Protein 4B8X (pdb70)

Secondary structure (DSSP, 8-state):
--HHHHHHHHHHHHHHHHHHHHHHHHGGGT--HHHHHHHHHHHTSGGGEEEHHHHHHHHT--HHHHHHHHHHHHHTTSEEEEE---EEEEE-HHHHHHHHHHHHHHHHTGGGTTTS-S---HHHHHHHHHHHHTTTT--/--HHHHHHHHHHHHHHHHHHHHHHHHGGGT--HHHHHHHHHHTTSGGGEEEHHHHHHHHT--HHHHHHHHHHHHHTTSEEEE----EEEE-HHHHHHHHHHHHHHHHTGGGTTTS-S---HHHHHHHHHHHHTTTT--

Solvent-accessible surface area: 14670 Å² total

B-factor: mean 19.84, std 8.02, range [9.28, 56.24]

CATH classification: 1.10.10.10

Sequence (277 aa):
GVPSMMAAITSIMMRAQQQILLGEEVDAVVKPYGLTFARYEALVLLTFSKSGEELPMMSKIGEERLMVHPTSSVTNTVDRRLVRSGLVAKRRPNPGTLATITDKGREEVVVEEAATRRDLMMAMDFGLGAYDAEEGEIFAMLRPLRVAAGDFDEGVPSMMAAITSSIMMRAQQILLGEVDAVVKPYGLTFARYEALVLLTFSKSGELPMMSKIGERLMMVHHPTSSVTNNTVDRRLVRSGLVAKRPNPTLATITDKGREEVVVEAATRDLMMAMDFGLGAYDAEEEGEIFAMLRPLRVAAGDFDE

InterPro domains:
  IPR000835 MarR-type HTH domain [PF01047] (62-113)
  IPR000835 MarR-type HTH domain [PS50995] (28-161)
  IPR000835 MarR-type HTH domain [SM00347] (48-149)
  IPR023187 Transcriptional regulator MarR-type, conserved site [PS01117] (89-123)
  IPR036388 Winged helix-like DNA-binding domain superfamily [G3DSA:1.10.10.10] (24-169)
  IPR036390 Winged helix DNA-binding doma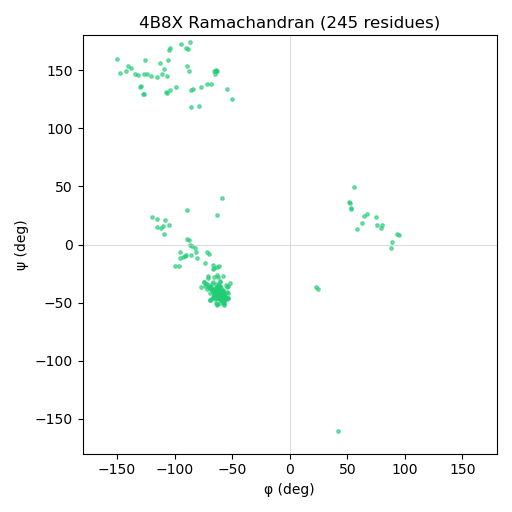in superfamily [SSF46785] (27-159)
  IPR039422 Transcription regulators MarR/SlyA-like [PTHR33164] (32-157)

Radius of gyration: 20.36 Å; Cα contacts (8 Å, |Δi|>4): 360; chains: 2; bounding box: 40×40×61 Å

Foldseek 3Di:
DPVVVVVVVVVVVVVVQLQVVLQVLLVVVVDRVLLLVLLVVLVVDVQSKDALVVSCVLSVHDSVVSVVSLVSCVVSVQWDWDPDCNIMIHGDPVVVVSSVVSVVRCVVCVSVCVVDDPVVVVVCVVCVVVCVVVVVPHD/DPVVVVVVVVVVVVCVQLQVVLQVLLVVLVDRVVLLVLLVVLVVDVQSKDDLVVSCVLSVHDSVVSVVSLVSCVVSVQWDADDDCRMIGGDPSVVVSSVVSVVSCVVCVSVCVVPDPVVVCVCVVCVVVCVVVVNPDD

Nearest PDB structures (foldseek):
  4b8x-assembly1_B  TM=1.007E+00  e=5.956E-22  Streptomyces coelicolor
  4b8x-assembly1_A  TM=9.869E-01  e=1.467E-20  Streptomyces coelicolor
  3zmd-assembly2_D  TM=8.036E-01  e=9.439E-07  Streptomyces coelicolor
  4fx0-assembly1_B  TM=8.419E-01  e=7.370E-06  Mycobacterium tuberculosis
  6j05-assembly1_A  TM=6.625E-01  e=2.025E-02  Acidithiobacillus ferrooxidans

Structure (mmCIF, N/CA/C/O backbone):
data_4B8X
#
_entry.id   4B8X
#
_cell.length_a   63.400
_cell.length_b   65.650
_cell.length_c   69.720
_cell.angle_alpha   90.00
_cell.angle_beta   90.00
_cell.angle_gamma   90.00
#
_symmetry.space_group_name_H-M   'P 21 21 21'
#
loop_
_entity.id
_entity.type
_entity.pdbx_description
1 polymer 'POSSIBLE MARR-TRANSCRIPTIONAL REGULATOR'
2 non-polymer 'CHLORIDE ION'
3 water water
#
loop_
_atom_site.group_PDB
_atom_site.id
_atom_site.type_symbol
_atom_site.label_atom_id
_atom_site.label_alt_id
_atom_site.label_comp_id
_atom_site.label_asym_id
_atom_site.label_entity_id
_atom_site.label_seq_id
_atom_site.pdbx_PDB_ins_code
_atom_site.Cartn_x
_atom_site.Cartn_y
_atom_site.Cartn_z
_atom_site.occupancy
_atom_site.B_iso_or_equiv
_atom_site.auth_seq_id
_atom_site.auth_comp_id
_atom_site.auth_asym_id
_atom_site.auth_atom_id
_atom_site.pdbx_PDB_model_num
ATOM 1 N N . GLY A 1 3 ? 15.561 -4.541 -59.880 1.00 38.76 25 GLY A N 1
ATOM 2 C CA . GLY A 1 3 ? 17.002 -4.695 -60.284 1.00 29.41 25 GLY A CA 1
ATOM 3 C C . GLY A 1 3 ? 17.712 -5.864 -59.589 1.00 26.57 25 GLY A C 1
ATOM 4 O O . GLY A 1 3 ? 17.190 -6.972 -59.533 1.00 29.67 25 GLY A O 1
ATOM 5 N N . VAL A 1 4 ? 18.935 -5.642 -59.116 1.00 21.38 26 VAL A N 1
ATOM 6 C CA . VAL A 1 4 ? 19.646 -6.644 -58.307 1.00 19.40 26 VAL A CA 1
ATOM 7 C C . VAL A 1 4 ? 19.195 -6.432 -56.840 1.00 16.78 26 VAL A C 1
ATOM 8 O O . VAL A 1 4 ? 19.174 -5.304 -56.383 1.00 14.75 26 VAL A O 1
ATOM 12 N N . PRO A 1 5 ? 18.820 -7.503 -56.092 1.00 15.85 27 PRO A N 1
ATOM 13 C CA . PRO A 1 5 ? 18.237 -7.234 -54.736 1.00 13.94 27 PRO A CA 1
ATOM 14 C C . PRO A 1 5 ? 19.138 -6.417 -53.795 1.00 11.72 27 PRO A C 1
ATOM 15 O O . PRO A 1 5 ? 18.636 -5.503 -53.117 1.00 12.72 27 PRO A O 1
ATOM 19 N N . SER A 1 6 ? 20.428 -6.708 -53.780 1.00 11.59 28 SER A N 1
ATOM 20 C CA . SER A 1 6 ? 21.315 -5.951 -52.903 1.00 12.38 28 SER A CA 1
ATOM 21 C C . SER A 1 6 ? 21.395 -4.471 -53.266 1.00 11.91 28 SER A C 1
ATOM 22 O O . SER A 1 6 ? 21.495 -3.627 -52.384 1.00 11.94 28 SER A O 1
ATOM 25 N N . MET A 1 7 ? 21.381 -4.169 -54.565 1.00 12.16 29 MET A N 1
ATOM 26 C CA A MET A 1 7 ? 21.394 -2.784 -55.060 0.50 12.06 29 MET A CA 1
ATOM 27 C CA B MET A 1 7 ? 21.402 -2.791 -55.035 0.50 11.84 29 MET A CA 1
ATOM 28 C C . MET A 1 7 ? 20.130 -2.059 -54.622 1.00 11.99 29 MET A C 1
ATOM 29 O O . MET A 1 7 ? 20.188 -0.915 -54.141 1.00 12.66 29 MET A O 1
ATOM 38 N N . ALA A 1 8 ? 18.977 -2.701 -54.801 1.00 11.66 30 ALA A N 1
ATOM 39 C CA . ALA A 1 8 ? 17.726 -2.105 -54.399 1.00 11.93 30 ALA A CA 1
ATOM 40 C C . ALA A 1 8 ? 17.692 -1.860 -52.907 1.00 11.30 30 ALA A C 1
ATOM 41 O O . ALA A 1 8 ? 17.219 -0.810 -52.450 1.00 11.17 30 ALA A O 1
ATOM 43 N N . ALA A 1 9 ? 18.188 -2.814 -52.121 1.00 10.51 31 ALA A N 1
ATOM 44 C CA . ALA A 1 9 ? 18.147 -2.691 -50.661 1.00 10.22 31 ALA A CA 1
ATOM 45 C C . ALA A 1 9 ? 19.075 -1.597 -50.165 1.00 9.83 31 ALA A C 1
ATOM 46 O O . ALA A 1 9 ? 18.693 -0.787 -49.330 1.00 9.70 31 ALA A O 1
ATOM 48 N N . ILE A 1 10 ? 20.319 -1.573 -50.638 1.00 9.63 32 ILE A N 1
ATOM 49 C CA . ILE A 1 10 ? 21.233 -0.546 -50.156 1.00 9.75 32 ILE A CA 1
ATOM 50 C C . ILE A 1 10 ? 20.741 0.848 -50.539 1.00 9.69 32 ILE A C 1
ATOM 51 O O . ILE A 1 10 ? 20.814 1.766 -49.744 1.00 10.43 32 ILE A O 1
ATOM 56 N N . THR A 1 11 ? 20.245 1.007 -51.761 1.00 10.59 33 THR A N 1
ATOM 57 C CA . THR A 1 11 ? 19.705 2.292 -52.183 1.00 11.19 33 THR A CA 1
ATOM 58 C C . THR A 1 11 ? 18.563 2.716 -51.269 1.00 10.14 33 THR A C 1
ATOM 59 O O . THR A 1 11 ? 18.435 3.883 -50.874 1.00 11.35 33 THR A O 1
ATOM 63 N N . SER A 1 12 ? 17.685 1.774 -50.971 1.00 9.61 34 SER A N 1
ATOM 64 C CA . SER A 1 12 ? 16.573 2.071 -50.113 1.00 10.57 34 SER A CA 1
ATOM 65 C C . SER A 1 12 ? 16.998 2.546 -48.719 1.00 10.00 34 SER A C 1
ATOM 66 O O . SER A 1 12 ? 16.422 3.503 -48.198 1.00 9.86 34 SER A O 1
ATOM 69 N N . ILE A 1 13 ? 17.976 1.856 -48.130 1.00 9.35 35 ILE A N 1
ATOM 70 C CA . ILE A 1 13 ? 18.478 2.224 -46.810 1.00 9.85 35 ILE A CA 1
ATOM 71 C C . ILE A 1 13 ? 19.152 3.600 -46.852 1.00 10.22 35 ILE A C 1
ATOM 72 O O . ILE A 1 13 ? 18.933 4.424 -45.957 1.00 10.52 35 ILE A O 1
ATOM 77 N N . MET A 1 14 ? 19.981 3.842 -47.866 1.00 9.78 36 MET A N 1
ATOM 78 C CA A MET A 1 14 ? 20.697 5.120 -48.021 0.50 10.58 36 MET A CA 1
ATOM 79 C CA B MET A 1 14 ? 20.664 5.117 -47.934 0.50 10.65 36 MET A CA 1
ATOM 80 C C . MET A 1 14 ? 19.689 6.260 -48.143 1.00 10.73 36 MET A C 1
ATOM 81 O O . MET A 1 14 ? 19.822 7.300 -47.504 1.00 10.99 36 MET A O 1
ATOM 90 N N . ARG A 1 15 ? 18.685 6.057 -48.991 1.00 9.33 37 ARG A N 1
ATOM 91 C CA . ARG A 1 15 ? 17.665 7.089 -49.198 1.00 9.52 37 ARG A CA 1
ATOM 92 C C . ARG A 1 15 ? 16.847 7.307 -47.946 1.00 10.02 37 ARG A C 1
ATOM 93 O O . ARG A 1 15 ? 16.592 8.443 -47.595 1.00 10.14 37 ARG A O 1
ATOM 101 N N . ALA A 1 16 ? 16.410 6.233 -47.288 1.00 9.70 38 ALA A N 1
ATOM 102 C CA . ALA A 1 16 ? 15.619 6.396 -46.084 1.00 9.63 38 ALA A CA 1
ATOM 103 C C . ALA A 1 16 ? 16.401 7.178 -45.040 1.00 9.90 38 ALA A C 1
ATOM 104 O O . ALA A 1 16 ? 15.849 8.052 -44.359 1.00 10.16 38 ALA A O 1
ATOM 106 N N . GLN A 1 17 ? 17.681 6.880 -44.895 1.00 9.89 39 GLN A N 1
ATOM 107 C CA . GLN A 1 17 ? 18.492 7.572 -43.912 1.00 9.70 39 GLN A CA 1
ATOM 108 C C . GLN A 1 17 ? 18.578 9.065 -44.247 1.00 10.39 39 GLN A C 1
ATOM 109 O O . GLN A 1 17 ? 18.499 9.902 -43.350 1.00 10.69 39 GLN A O 1
ATOM 115 N N . GLN A 1 18 ? 18.758 9.397 -45.527 1.00 10.29 40 GLN A N 1
ATOM 116 C CA A GLN A 1 18 ? 18.854 10.783 -45.968 0.50 10.91 40 GLN A CA 1
ATOM 117 C CA B GLN A 1 18 ? 18.887 10.801 -45.899 0.50 10.41 40 GLN A CA 1
ATOM 118 C C . GLN A 1 18 ? 17.572 11.541 -45.705 1.00 10.47 40 GLN A C 1
ATOM 119 O O . GLN A 1 18 ? 17.584 12.663 -45.238 1.00 11.73 40 GLN A O 1
ATOM 130 N N . ILE A 1 19 ? 16.456 10.911 -46.030 1.00 10.05 41 ILE A N 1
ATOM 131 C CA . ILE A 1 19 ? 15.159 11.530 -45.870 1.00 10.18 41 ILE A CA 1
ATOM 132 C C . ILE A 1 19 ? 14.906 11.798 -44.380 1.00 10.74 41 ILE A C 1
ATOM 133 O O . ILE A 1 19 ? 14.555 12.911 -43.976 1.00 11.62 41 ILE A O 1
ATOM 138 N N . LEU A 1 20 ? 15.093 10.786 -43.543 1.00 10.48 42 LEU A N 1
ATOM 139 C CA . LEU A 1 20 ? 14.827 10.950 -42.125 1.00 10.53 42 LEU A CA 1
ATOM 140 C C . LEU A 1 20 ? 15.807 11.921 -41.474 1.00 10.63 42 LEU A C 1
ATOM 141 O O . LEU A 1 20 ? 15.401 12.737 -40.639 1.00 11.34 42 LEU A O 1
ATOM 146 N N . LEU A 1 21 ? 17.086 11.854 -41.830 1.00 10.76 43 LEU A N 1
ATOM 147 C CA . LEU A 1 21 ? 18.049 12.779 -41.258 1.00 11.33 43 LEU A CA 1
ATOM 148 C C . LEU A 1 21 ? 17.647 14.220 -41.561 1.00 12.50 43 LEU A C 1
ATOM 149 O O . LEU A 1 21 ? 17.750 15.085 -40.695 1.00 12.80 43 LEU A O 1
ATOM 154 N N . GLY A 1 22 ? 17.228 14.520 -42.788 1.00 13.18 44 GLY A N 1
ATOM 155 C CA . GLY A 1 22 ? 16.798 15.867 -43.112 1.00 14.90 44 GLY A CA 1
ATOM 156 C C . GLY A 1 22 ? 15.672 16.324 -42.200 1.00 14.28 44 GLY A C 1
ATOM 157 O O . GLY A 1 22 ? 15.673 17.449 -41.715 1.00 17.08 44 GLY A O 1
ATOM 158 N N . GLU A 1 23 ? 14.685 15.462 -41.986 1.00 12.82 45 GLU A N 1
ATOM 159 C CA A GLU A 1 23 ? 13.537 15.789 -41.143 0.50 13.50 45 GLU A CA 1
ATOM 160 C CA B GLU A 1 23 ? 13.550 15.812 -41.151 0.50 13.67 45 GLU A CA 1
ATOM 161 C C . GLU A 1 23 ? 13.934 16.026 -39.684 1.00 13.30 45 GLU A C 1
ATOM 162 O O . GLU A 1 23 ? 13.514 17.008 -39.076 1.00 15.14 45 GLU A O 1
ATOM 173 N N . VAL A 1 24 ? 14.711 15.118 -39.107 1.00 11.77 46 VAL A N 1
ATOM 174 C CA . VAL A 1 24 ? 15.064 15.254 -37.689 1.00 11.34 46 VAL A CA 1
ATOM 175 C C . VAL A 1 24 ? 16.105 16.343 -37.461 1.00 11.76 46 VAL A C 1
ATOM 176 O O . VAL A 1 24 ? 16.039 17.021 -36.425 1.00 13.03 46 VAL A O 1
ATOM 180 N N . ASP A 1 25 ? 17.025 16.580 -38.405 1.00 12.61 47 ASP A N 1
ATOM 181 C CA . ASP A 1 25 ? 17.912 17.735 -38.297 1.00 13.73 47 ASP A CA 1
ATOM 182 C C . ASP A 1 25 ? 17.078 19.030 -38.227 1.00 13.81 47 ASP A C 1
ATOM 183 O O . ASP A 1 25 ? 17.406 19.948 -37.463 1.00 14.46 47 ASP A O 1
ATOM 188 N N . ALA A 1 26 ? 16.004 19.130 -39.009 1.00 13.93 48 ALA A N 1
ATOM 189 C CA . ALA A 1 26 ? 15.218 20.361 -39.008 1.00 15.24 48 ALA A CA 1
ATOM 190 C C . ALA A 1 26 ? 14.508 20.564 -37.669 1.00 14.80 48 ALA A C 1
ATOM 191 O O . ALA A 1 26 ? 14.348 21.692 -37.200 1.00 16.12 48 ALA A O 1
ATOM 193 N N . VAL A 1 27 ? 14.094 19.477 -37.027 1.00 13.36 49 VAL A N 1
ATOM 194 C CA . VAL A 1 27 ? 13.405 19.587 -35.755 1.00 13.14 49 VAL A CA 1
ATOM 195 C C . VAL A 1 27 ? 14.363 20.076 -34.650 1.00 12.75 49 VAL A C 1
ATOM 196 O O . VAL A 1 27 ? 13.955 20.820 -33.763 1.00 14.08 49 VAL A O 1
ATOM 200 N N . VAL A 1 28 ? 15.618 19.629 -34.665 1.00 11.86 50 VAL A N 1
ATOM 201 C CA . VAL A 1 28 ? 16.533 19.981 -33.577 1.00 12.37 50 VAL A CA 1
ATOM 202 C C . VAL A 1 28 ? 17.352 21.235 -33.851 1.00 13.54 50 VAL A C 1
ATOM 203 O O . VAL A 1 28 ? 17.973 21.780 -32.931 1.00 13.67 50 VAL A O 1
ATOM 207 N N . LYS A 1 29 ? 17.316 21.738 -35.083 1.00 13.93 51 LYS A N 1
ATOM 208 C CA . LYS A 1 29 ? 18.026 22.969 -35.450 1.00 14.41 51 LYS A CA 1
ATOM 209 C C . LYS A 1 29 ? 17.696 24.192 -34.563 1.00 14.41 51 LYS A C 1
ATOM 210 O O . LYS A 1 29 ? 18.620 24.904 -34.193 1.00 17.08 51 LYS A O 1
ATOM 216 N N . PRO A 1 30 ? 16.424 24.406 -34.182 1.00 15.56 52 PRO A N 1
ATOM 217 C CA . PRO A 1 30 ? 16.130 25.576 -33.334 1.00 17.49 52 PRO A CA 1
ATOM 218 C C . PRO A 1 30 ? 16.809 25.529 -31.961 1.00 16.84 52 PRO A C 1
ATOM 219 O O . PRO A 1 30 ? 16.948 26.569 -31.316 1.00 20.47 52 PRO A O 1
ATOM 223 N N . TYR A 1 31 ? 17.225 24.343 -31.521 1.00 15.21 53 TYR A N 1
ATOM 224 C CA . TYR A 1 31 ? 17.980 24.190 -30.280 1.00 17.36 53 TYR A CA 1
ATOM 225 C C . TYR A 1 31 ? 19.494 24.343 -30.464 1.00 17.53 53 TYR A C 1
ATOM 226 O O . TYR A 1 31 ? 20.254 24.163 -29.506 1.00 19.30 53 TYR A O 1
ATOM 235 N N . GLY A 1 32 ? 19.933 24.661 -31.679 1.00 16.49 54 GLY A N 1
ATOM 236 C CA . GLY A 1 32 ? 21.354 24.775 -31.983 1.00 18.74 54 GLY A CA 1
ATOM 237 C C . GLY A 1 32 ? 22.033 23.428 -32.198 1.00 17.51 54 GLY A C 1
ATOM 238 O O . GLY A 1 32 ? 23.262 23.340 -32.228 1.00 21.60 54 GLY A O 1
ATOM 239 N N . LEU A 1 33 ? 21.231 22.380 -32.377 1.00 15.15 55 LEU A N 1
ATOM 240 C CA . LEU A 1 33 ? 21.746 21.020 -32.498 1.00 13.49 55 LEU A CA 1
ATOM 241 C C . LEU A 1 33 ? 21.683 20.529 -33.925 1.00 13.86 55 LEU A C 1
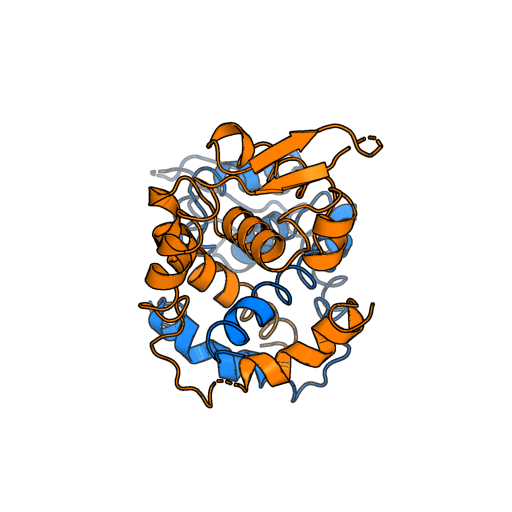ATOM 242 O O . LEU A 1 33 ? 20.894 21.028 -34.712 1.00 14.47 55 LEU A O 1
ATOM 247 N N . THR A 1 34 ? 22.508 19.525 -34.212 1.00 14.51 56 THR A N 1
ATOM 248 C CA . THR A 1 34 ? 22.268 18.572 -35.280 1.00 13.49 56 THR A CA 1
ATOM 249 C C . THR A 1 34 ? 21.804 17.270 -34.646 1.00 12.83 56 THR A C 1
ATOM 250 O O . THR A 1 34 ? 21.901 17.100 -33.422 1.00 12.13 56 THR A O 1
ATOM 254 N N . PHE A 1 35 ? 21.312 16.336 -35.441 1.00 13.66 57 PHE A N 1
ATOM 255 C CA . PHE A 1 35 ? 20.831 15.105 -34.863 1.00 13.22 57 PHE A CA 1
ATOM 256 C C . PHE A 1 35 ? 21.967 14.368 -34.160 1.00 13.09 57 PHE A C 1
ATOM 257 O O . PHE A 1 35 ? 21.760 13.769 -33.118 1.00 13.26 57 PHE A O 1
ATOM 265 N N . ALA A 1 36 ? 23.169 14.422 -34.733 1.00 13.97 58 ALA A N 1
ATOM 266 C CA . ALA A 1 36 ? 24.335 13.783 -34.129 1.00 15.50 58 ALA A CA 1
ATOM 267 C C . ALA A 1 36 ? 24.600 14.349 -32.718 1.00 13.04 58 ALA A C 1
ATOM 268 O O . ALA A 1 36 ? 24.920 13.609 -31.776 1.00 14.56 58 ALA A O 1
ATOM 270 N N . ARG A 1 37 ? 24.489 15.653 -32.561 1.00 12.42 59 ARG A N 1
ATOM 271 C CA . ARG A 1 37 ? 24.697 16.251 -31.248 1.00 12.62 59 ARG A CA 1
ATOM 272 C C . ARG A 1 37 ? 23.575 15.903 -30.275 1.00 11.66 59 ARG A C 1
ATOM 273 O O . ARG A 1 37 ? 23.821 15.667 -29.089 1.00 12.10 59 ARG A O 1
ATOM 281 N N . TYR A 1 38 ? 22.350 15.833 -30.786 1.00 11.47 60 TYR A N 1
ATOM 282 C CA . TYR A 1 38 ? 21.213 15.376 -30.005 1.00 11.58 60 TYR A CA 1
ATOM 283 C C . TYR A 1 38 ? 21.464 13.967 -29.488 1.00 11.16 60 TYR A C 1
ATOM 284 O O . TYR A 1 38 ? 21.238 13.695 -28.311 1.00 11.32 60 TYR A O 1
ATOM 293 N N . GLU A 1 39 ? 21.924 13.076 -30.356 1.00 11.10 61 GLU A N 1
ATOM 294 C CA . GLU A 1 39 ? 22.139 11.696 -29.949 1.00 12.51 61 GLU A CA 1
ATOM 295 C C . GLU A 1 39 ? 23.173 11.599 -28.835 1.00 11.76 61 GLU A C 1
ATOM 296 O O . GLU A 1 39 ? 23.061 10.765 -27.936 1.00 12.08 61 GLU A O 1
ATOM 302 N N . ALA A 1 40 ? 24.201 12.429 -28.892 1.00 11.86 62 ALA A N 1
ATOM 303 C CA . ALA A 1 40 ? 25.221 12.424 -27.834 1.00 11.16 62 ALA A CA 1
ATOM 304 C C . ALA A 1 40 ? 24.626 12.855 -26.477 1.00 11.20 62 ALA A C 1
ATOM 305 O O . ALA A 1 40 ? 24.931 12.258 -25.422 1.00 11.97 62 ALA A O 1
ATOM 307 N N . LEU A 1 41 ? 23.787 13.888 -26.488 1.00 10.95 63 LEU A N 1
ATOM 308 C CA . LEU A 1 41 ? 23.126 14.329 -25.263 1.00 10.84 63 LEU A CA 1
ATOM 309 C C . LEU A 1 41 ? 22.237 13.217 -24.715 1.00 10.81 63 LEU A C 1
ATOM 310 O O . LEU A 1 41 ? 22.226 12.962 -23.501 1.00 11.86 63 LEU A O 1
ATOM 315 N N . VAL A 1 42 ? 21.454 12.546 -25.561 1.00 11.14 64 VAL A N 1
ATOM 316 C CA . VAL A 1 42 ? 20.576 11.489 -25.080 1.00 11.14 64 VAL A CA 1
ATOM 317 C C . VAL A 1 42 ? 21.439 10.395 -24.423 1.00 11.66 64 VAL A C 1
ATOM 318 O O . VAL A 1 42 ? 21.089 9.890 -23.356 1.00 13.00 64 VAL A O 1
ATOM 322 N N . LEU A 1 43 ? 22.556 10.007 -25.045 1.00 11.36 65 LEU A N 1
ATOM 323 C CA . LEU A 1 43 ? 23.419 8.993 -24.482 1.00 11.66 65 LEU A CA 1
ATOM 324 C C . LEU A 1 43 ? 23.823 9.376 -23.060 1.00 12.03 65 LEU A C 1
ATOM 325 O O . LEU A 1 43 ? 23.817 8.554 -22.139 1.00 13.10 65 LEU A O 1
ATOM 330 N N . LEU A 1 44 ? 24.244 10.629 -22.881 1.00 11.69 66 LEU A N 1
ATOM 331 C CA . LEU A 1 44 ? 24.659 11.075 -21.551 1.00 12.51 66 LEU A CA 1
ATOM 332 C C . LEU A 1 44 ? 23.520 10.978 -20.518 1.00 12.63 66 LEU A C 1
ATOM 333 O O . LEU A 1 44 ? 23.760 10.672 -19.362 1.00 13.90 66 LEU A O 1
ATOM 338 N N . THR A 1 45 ? 22.278 11.240 -20.927 1.00 12.42 67 THR A N 1
ATOM 339 C CA . THR A 1 45 ? 21.146 11.156 -20.010 1.00 12.82 67 THR A CA 1
ATOM 340 C C . THR A 1 45 ? 20.807 9.728 -19.591 1.00 13.19 67 THR A C 1
ATOM 341 O O . THR A 1 45 ? 20.003 9.568 -18.681 1.00 16.42 67 THR A O 1
ATOM 345 N N . PHE A 1 46 ? 21.429 8.717 -20.212 1.00 11.77 68 PHE A N 1
ATOM 346 C CA . PHE A 1 46 ? 21.282 7.317 -19.794 1.00 13.35 68 PHE A CA 1
ATOM 347 C C . PHE A 1 46 ? 22.557 6.765 -19.144 1.00 15.32 68 PHE A C 1
ATOM 348 O O . PHE A 1 46 ? 22.649 5.569 -18.872 1.00 16.11 68 PHE A O 1
ATOM 356 N N . SER A 1 47 ? 23.521 7.645 -18.881 1.00 15.11 69 SER A N 1
ATOM 357 C CA . SER A 1 47 ? 24.798 7.264 -18.308 1.00 15.58 69 SER A CA 1
ATOM 358 C C . SER A 1 47 ? 24.843 7.716 -16.860 1.00 15.21 69 SER A C 1
ATOM 359 O O . SER A 1 47 ? 24.326 8.784 -16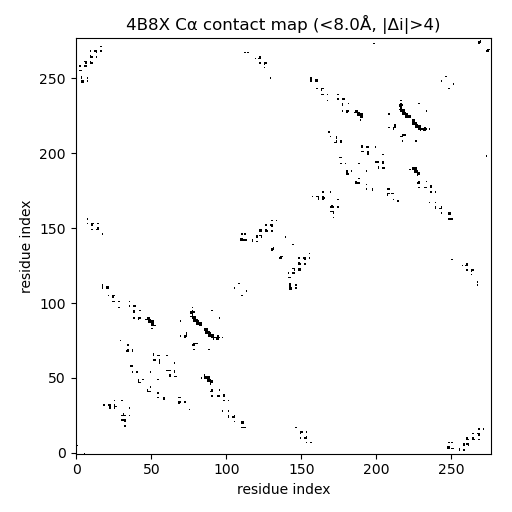.509 1.00 15.86 69 SER A O 1
ATOM 362 N N . LYS A 1 48 ? 25.495 6.920 -16.009 1.00 16.43 70 LYS A N 1
ATOM 363 C CA . LYS A 1 48 ? 25.618 7.301 -14.620 1.00 17.66 70 LYS A CA 1
ATOM 364 C C . LYS A 1 48 ? 26.236 8.707 -14.500 1.00 15.93 70 LYS A C 1
ATOM 365 O O . LYS A 1 48 ? 27.299 9.013 -15.119 1.00 17.53 70 LYS A O 1
ATOM 370 N N . SER A 1 49 ? 25.618 9.536 -13.649 1.00 17.73 71 SER A N 1
ATOM 371 C CA . SER A 1 49 ? 26.013 10.926 -13.382 1.00 17.96 71 SER A CA 1
ATOM 372 C C . SER A 1 49 ? 26.016 11.830 -14.616 1.00 17.50 71 SER A C 1
ATOM 373 O O . SER A 1 49 ? 26.543 12.936 -14.598 1.00 18.49 71 SER A O 1
ATOM 376 N N . GLY A 1 50 ? 25.425 11.368 -15.695 1.00 15.07 72 GLY A N 1
ATOM 377 C CA . GLY A 1 50 ? 25.403 12.130 -16.930 1.00 14.72 72 GLY A CA 1
ATOM 378 C C . GLY A 1 50 ? 26.756 12.299 -17.586 1.00 14.16 72 GLY A C 1
ATOM 379 O O . GLY A 1 50 ? 26.932 13.232 -18.377 1.00 13.33 72 GLY A O 1
ATOM 380 N N . GLU A 1 51 ? 27.657 11.350 -17.315 1.00 14.26 73 GLU A N 1
ATOM 381 C CA A GLU A 1 51 ? 29.058 11.475 -17.722 0.50 16.24 73 GLU A CA 1
ATOM 382 C CA B GLU A 1 51 ? 29.083 11.436 -17.666 0.50 16.59 73 GLU A CA 1
ATOM 383 C C . GLU A 1 51 ? 29.539 10.220 -18.454 1.00 15.36 73 GLU A C 1
ATOM 384 O O . GLU A 1 51 ? 29.174 9.101 -18.101 1.00 16.21 73 GLU A O 1
ATOM 395 N N . LEU A 1 52 ? 30.363 10.415 -19.472 1.00 14.33 74 LEU A N 1
ATOM 396 C CA . LEU A 1 52 ? 31.031 9.307 -20.164 1.00 14.53 74 LEU A CA 1
ATOM 397 C C . LEU A 1 52 ? 32.396 9.737 -20.656 1.00 14.04 74 LEU A C 1
ATOM 398 O O . LEU A 1 52 ? 32.565 10.884 -21.081 1.00 15.00 74 LEU A O 1
ATOM 403 N N . PRO A 1 53 ? 33.356 8.810 -20.692 1.00 15.54 75 PRO A N 1
ATOM 404 C CA . PRO A 1 53 ? 34.601 9.124 -21.389 1.00 16.02 75 PRO A CA 1
ATOM 405 C C . PRO A 1 53 ? 34.344 9.323 -22.890 1.00 15.60 75 PRO A C 1
ATOM 406 O O . PRO A 1 53 ? 33.482 8.645 -23.468 1.00 16.07 75 PRO A O 1
ATOM 410 N N . MET A 1 54 ? 35.099 10.215 -23.510 1.00 17.97 76 MET A N 1
ATOM 411 C CA A MET A 1 54 ? 34.884 10.493 -24.914 0.50 17.66 76 MET A CA 1
ATOM 412 C CA B MET A 1 54 ? 35.015 10.501 -24.944 0.50 17.89 76 MET A CA 1
ATOM 413 C C . MET A 1 54 ? 35.149 9.240 -25.777 1.00 18.39 76 MET A C 1
ATOM 414 O O . MET A 1 54 ? 34.472 9.050 -26.803 1.00 18.32 76 MET A O 1
ATOM 423 N N . SER A 1 55 ? 36.042 8.358 -25.340 1.00 19.78 77 SER A N 1
ATOM 424 C CA . SER A 1 55 ? 36.307 7.130 -26.093 1.00 21.82 77 SER A CA 1
ATOM 425 C C . SER A 1 55 ? 35.050 6.265 -26.122 1.00 19.54 77 SER A C 1
ATOM 426 O O . SER A 1 55 ? 34.721 5.651 -27.135 1.00 22.44 77 SER A O 1
ATOM 429 N N . LYS A 1 56 ? 34.345 6.239 -24.998 1.00 20.29 78 LYS A N 1
ATOM 430 C CA . LYS A 1 56 ? 33.124 5.468 -24.873 1.00 19.45 78 LYS A CA 1
ATOM 431 C C . LYS A 1 56 ? 31.979 6.069 -25.691 1.00 17.90 78 LYS A C 1
ATOM 432 O O . LYS A 1 56 ? 31.178 5.342 -26.291 1.00 19.31 78 LYS A O 1
ATOM 434 N N . ILE A 1 57 ? 31.910 7.398 -25.753 1.00 17.22 79 ILE A N 1
ATOM 435 C CA . ILE A 1 57 ? 30.929 8.036 -26.603 1.00 16.01 79 ILE A CA 1
ATOM 436 C C . ILE A 1 57 ? 31.145 7.634 -28.077 1.00 16.87 79 ILE A C 1
ATOM 437 O O . ILE A 1 57 ? 30.202 7.305 -28.786 1.00 17.54 79 ILE A O 1
ATOM 442 N N . GLY A 1 58 ? 32.390 7.632 -28.532 1.00 17.49 80 GLY A N 1
ATOM 443 C CA . GLY A 1 58 ? 32.677 7.192 -29.902 1.00 18.06 80 GLY A CA 1
ATOM 444 C C . GLY A 1 58 ? 32.287 5.757 -30.205 1.00 19.03 80 GLY A C 1
ATOM 445 O O . GLY A 1 58 ? 31.815 5.458 -31.316 1.00 19.63 80 GLY A O 1
ATOM 446 N N . GLU A 1 59 ? 32.518 4.872 -29.227 1.00 19.47 81 GLU A N 1
ATOM 447 C CA A GLU A 1 59 ? 32.193 3.457 -29.363 0.50 20.52 81 GLU A CA 1
ATOM 448 C CA B GLU A 1 59 ? 32.201 3.459 -29.353 0.50 20.65 81 GLU A CA 1
ATOM 449 C C . GLU A 1 59 ? 30.695 3.263 -29.458 1.00 20.21 81 GLU A C 1
ATOM 450 O O . GLU A 1 59 ? 30.215 2.494 -30.285 1.00 25.98 81 GLU A O 1
ATOM 461 N N . ARG A 1 60 ? 29.955 3.967 -28.616 1.00 20.31 82 ARG A N 1
ATOM 462 C CA . ARG A 1 60 ? 28.515 3.818 -28.555 1.00 20.96 82 ARG A CA 1
ATOM 463 C C . ARG A 1 60 ? 27.816 4.449 -29.749 1.00 22.32 82 ARG A C 1
ATOM 464 O O . ARG A 1 60 ? 26.811 3.908 -30.212 1.00 27.54 82 ARG A O 1
ATOM 468 N N . LEU A 1 61 ? 28.332 5.577 -30.248 1.00 20.83 83 LEU A N 1
ATOM 469 C CA . LEU A 1 61 ? 27.760 6.262 -31.419 1.00 20.69 83 LEU A CA 1
ATOM 470 C C . LEU A 1 61 ? 28.375 5.818 -32.769 1.00 19.05 83 LEU A C 1
ATOM 471 O O . LEU A 1 61 ? 27.873 6.167 -33.853 1.00 21.98 83 LEU A O 1
ATOM 476 N N . MET A 1 62 ? 29.455 5.053 -32.701 1.00 19.99 84 MET A N 1
ATOM 477 C CA . MET A 1 62 ? 30.139 4.562 -33.899 1.00 20.62 84 MET A CA 1
ATOM 478 C C . MET A 1 62 ? 30.559 5.682 -34.828 1.00 19.40 84 MET A C 1
ATOM 479 O O . MET A 1 62 ? 30.334 5.649 -36.026 1.00 21.31 84 MET A O 1
ATOM 484 N N . VAL A 1 63 ? 31.218 6.671 -34.240 1.00 19.56 85 VAL A N 1
ATOM 485 C CA . VAL A 1 63 ? 31.798 7.764 -35.000 1.00 20.42 85 VAL A CA 1
ATOM 486 C C . VAL A 1 63 ? 33.300 7.893 -34.667 1.00 17.05 85 VAL A C 1
ATOM 487 O O . VAL A 1 63 ? 33.749 7.481 -33.607 1.00 20.46 85 VAL A O 1
ATOM 491 N N . HIS A 1 64 ? 34.025 8.525 -35.582 1.00 20.32 86 HIS A N 1
ATOM 492 C CA . HIS A 1 64 ? 35.465 8.732 -35.469 1.00 20.55 86 HIS A CA 1
ATOM 493 C C . HIS A 1 64 ? 35.783 9.613 -34.284 1.00 16.73 86 HIS A C 1
ATOM 494 O O . HIS A 1 64 ? 35.008 10.504 -33.953 1.00 17.05 86 HIS A O 1
ATOM 501 N N . PRO A 1 65 ? 36.953 9.423 -33.648 1.00 17.51 87 PRO A N 1
ATOM 502 C CA . PRO A 1 65 ? 37.269 10.247 -32.489 1.00 18.59 87 PRO A CA 1
ATOM 503 C C . PRO A 1 65 ? 37.198 11.753 -32.766 1.00 15.77 87 PRO A C 1
ATOM 504 O O . PRO A 1 65 ? 36.800 12.527 -31.890 1.00 16.17 87 PRO A O 1
ATOM 508 N N . THR A 1 66 ? 37.566 12.168 -33.973 1.00 15.16 88 THR A N 1
ATOM 509 C CA . THR A 1 66 ? 37.523 13.589 -34.281 1.00 14.46 88 THR A CA 1
ATOM 510 C C . THR A 1 66 ? 36.096 14.098 -34.402 1.00 14.39 88 THR A C 1
ATOM 511 O O . THR A 1 66 ? 35.856 15.259 -34.131 1.00 13.72 88 THR A O 1
ATOM 515 N N . SER A 1 67 ? 35.156 13.222 -34.777 1.00 14.32 89 SER A N 1
ATOM 516 C CA A SER A 1 67 ? 33.732 13.577 -34.791 0.50 14.99 89 SER A CA 1
ATOM 517 C CA B SER A 1 67 ? 33.736 13.585 -34.776 0.50 14.87 89 SER A CA 1
ATOM 518 C C . SER A 1 67 ? 33.190 13.705 -33.358 1.00 14.40 89 SER A C 1
ATOM 519 O O . SER A 1 67 ? 32.369 14.592 -33.073 1.00 16.51 89 SER A O 1
ATOM 524 N N . VAL A 1 68 ? 33.624 12.809 -32.461 1.00 15.25 90 VAL A N 1
ATOM 525 C CA . VAL A 1 68 ? 33.236 12.933 -31.043 1.00 15.08 90 VAL A CA 1
ATOM 526 C C . VAL A 1 68 ? 33.748 14.267 -30.507 1.00 15.34 90 VAL A C 1
ATOM 527 O O . VAL A 1 68 ? 33.002 14.983 -29.842 1.00 16.56 90 VAL A O 1
ATOM 531 N N . THR A 1 69 ? 34.994 14.629 -30.816 1.00 13.85 91 THR A N 1
ATOM 532 C CA . THR A 1 69 ? 35.505 15.894 -30.332 1.00 14.74 91 THR A CA 1
ATOM 533 C C . THR A 1 69 ? 34.707 17.054 -30.916 1.00 13.76 91 THR A C 1
ATOM 534 O O . THR A 1 69 ? 34.333 17.989 -30.206 1.00 16.04 91 THR A O 1
ATOM 538 N N . ASN A 1 70 ? 34.389 16.992 -32.212 1.00 14.01 92 ASN A N 1
ATOM 539 C CA . ASN A 1 70 ? 33.584 18.058 -32.840 1.00 14.19 92 ASN A CA 1
ATOM 540 C C . ASN A 1 70 ? 32.247 18.229 -32.126 1.00 15.23 92 ASN A C 1
ATOM 541 O O . ASN A 1 70 ? 31.817 19.335 -31.771 1.00 16.97 92 ASN A O 1
ATOM 546 N N . THR A 1 71 ? 31.580 17.112 -31.930 1.00 14.94 93 THR A N 1
ATOM 547 C CA . THR A 1 71 ? 30.267 17.113 -31.272 1.00 15.83 93 THR A CA 1
ATOM 548 C C . THR A 1 71 ? 30.304 17.600 -29.833 1.00 14.60 93 THR A C 1
ATOM 549 O O . THR A 1 71 ? 29.520 18.498 -29.455 1.00 15.42 93 THR A O 1
ATOM 553 N N . VAL A 1 72 ? 31.200 17.036 -29.040 1.00 14.71 94 VAL A N 1
ATOM 554 C CA . VAL A 1 72 ? 31.324 17.419 -27.629 1.00 16.61 94 VAL A CA 1
ATOM 555 C C . VAL A 1 72 ? 31.714 18.876 -27.524 1.00 16.54 94 VAL A C 1
ATOM 556 O O . VAL A 1 72 ? 31.156 19.608 -26.713 1.00 16.88 94 VAL A O 1
ATOM 560 N N . ASP A 1 73 ? 32.669 19.309 -28.350 1.00 18.28 95 ASP A N 1
ATOM 561 C CA . ASP A 1 73 ? 33.184 20.675 -28.219 1.00 17.90 95 ASP A CA 1
ATOM 562 C C . ASP A 1 73 ? 32.054 21.660 -28.651 1.00 15.39 95 ASP A C 1
ATOM 563 O O . ASP A 1 73 ? 31.889 22.727 -28.047 1.00 18.49 95 ASP A O 1
ATOM 568 N N . ARG A 1 74 ? 31.229 21.318 -29.644 1.00 18.29 96 ARG A N 1
ATOM 569 C CA A ARG A 1 74 ? 30.095 22.177 -30.013 0.50 16.83 96 ARG A CA 1
ATOM 570 C CA B ARG A 1 74 ? 30.103 22.200 -29.993 0.50 16.82 96 ARG A CA 1
ATOM 571 C C . ARG A 1 74 ? 29.006 22.199 -28.917 1.00 16.29 96 ARG A C 1
ATOM 572 O O . ARG A 1 74 ? 28.339 23.209 -28.708 1.00 20.27 96 ARG A O 1
ATOM 587 N N . LEU A 1 75 ? 28.836 21.084 -28.209 1.00 15.06 97 LEU A N 1
ATOM 588 C CA . LEU A 1 75 ? 27.910 21.031 -27.079 1.00 14.16 97 LEU A CA 1
ATOM 589 C C . LEU A 1 75 ? 28.453 21.898 -25.938 1.00 14.52 97 LEU A C 1
ATOM 590 O O . LEU A 1 75 ? 27.674 22.578 -25.260 1.00 15.46 97 LEU A O 1
ATOM 595 N N . VAL A 1 76 ? 29.778 21.891 -25.725 1.00 14.01 98 VAL A N 1
ATOM 596 C CA . VAL A 1 76 ? 30.391 22.765 -24.719 1.00 15.56 98 VAL A CA 1
ATOM 597 C C . VAL A 1 76 ? 30.185 24.231 -25.116 1.00 14.70 98 VAL A C 1
ATOM 598 O O . VAL A 1 76 ? 29.829 25.061 -24.283 1.00 16.43 98 VAL A O 1
ATOM 602 N N . ARG A 1 77 ? 30.425 24.541 -26.382 1.00 17.03 99 ARG A N 1
ATOM 603 C CA . ARG A 1 77 ? 30.257 25.908 -26.867 1.00 16.83 99 ARG A CA 1
ATOM 604 C C . ARG A 1 77 ? 28.851 26.444 -26.547 1.00 16.40 99 ARG A C 1
ATOM 605 O O . ARG A 1 77 ? 28.672 27.619 -26.185 1.00 20.14 99 ARG A O 1
ATOM 613 N N . SER A 1 78 ? 27.861 25.552 -26.619 1.00 19.68 100 SER A N 1
ATOM 614 C CA . SER A 1 78 ? 26.456 25.884 -26.355 1.00 18.74 100 SER A CA 1
ATOM 615 C C . SER A 1 78 ? 26.048 25.802 -24.853 1.00 18.54 100 SER A C 1
ATOM 616 O O . SER A 1 78 ? 24.871 26.054 -24.508 1.00 20.54 100 SER A O 1
ATOM 619 N N . GLY A 1 79 ? 26.989 25.445 -23.977 1.00 17.09 101 GLY A N 1
ATOM 620 C CA . GLY A 1 79 ? 26.686 25.285 -22.551 1.00 15.68 101 GLY A CA 1
ATOM 621 C C . GLY A 1 79 ? 25.932 24.036 -22.147 1.00 15.41 101 GLY A C 1
ATOM 622 O O . GLY A 1 79 ? 25.406 23.966 -21.034 1.00 15.50 101 GLY A O 1
ATOM 623 N N . LEU A 1 80 ? 25.915 23.047 -23.038 1.00 13.04 102 LEU A N 1
ATOM 624 C CA . LEU A 1 80 ? 25.113 21.833 -22.828 1.00 12.45 102 LEU A CA 1
ATOM 625 C C . LEU A 1 80 ? 25.901 20.660 -22.235 1.00 12.09 102 LEU A C 1
ATOM 626 O O . LEU A 1 80 ? 25.290 19.711 -21.723 1.00 12.34 102 LEU A O 1
ATOM 631 N N . VAL A 1 81 ? 27.228 20.714 -22.329 1.00 11.90 103 VAL A N 1
ATOM 632 C CA . VAL A 1 81 ? 28.123 19.722 -21.809 1.00 12.35 103 VAL A CA 1
ATOM 633 C C . VAL A 1 81 ? 29.325 20.480 -21.217 1.00 12.29 103 VAL A C 1
ATOM 634 O O . VAL A 1 81 ? 29.633 21.600 -21.641 1.00 13.54 103 VAL A O 1
ATOM 638 N N . ALA A 1 82 ? 29.969 19.854 -20.245 1.00 12.50 104 ALA A N 1
ATOM 639 C CA . ALA A 1 82 ? 31.254 20.270 -19.702 1.00 14.84 104 ALA A CA 1
ATOM 640 C C . ALA A 1 82 ? 32.260 19.121 -19.801 1.00 14.35 104 ALA A C 1
ATOM 641 O O . ALA A 1 82 ? 31.902 17.971 -19.721 1.00 15.46 104 ALA A O 1
ATOM 643 N N . LYS A 1 83 ? 33.532 19.448 -20.017 1.00 15.83 105 LYS A N 1
ATOM 644 C CA . LYS A 1 83 ? 34.614 18.471 -20.061 1.00 15.99 105 LYS A CA 1
ATOM 645 C C . LYS A 1 83 ? 35.516 18.581 -18.841 1.00 16.07 105 LYS A C 1
ATOM 646 O O . LYS A 1 83 ? 35.714 19.674 -18.289 1.00 19.22 105 LYS A O 1
ATOM 652 N N . ARG A 1 84 ? 36.113 17.453 -18.465 1.00 15.47 106 ARG A N 1
ATOM 653 C CA A ARG A 1 84 ? 37.186 17.425 -17.480 0.50 17.02 106 ARG A CA 1
ATOM 654 C CA B ARG A 1 84 ? 37.149 17.400 -17.437 0.50 17.07 106 ARG A CA 1
ATOM 655 C C . ARG A 1 84 ? 38.024 16.190 -17.710 1.00 17.21 106 ARG A C 1
ATOM 656 O O . ARG A 1 84 ? 37.580 15.241 -18.342 1.00 18.51 106 ARG A O 1
ATOM 671 N N . PRO A 1 85 ? 39.264 16.192 -17.202 1.00 18.22 107 PRO A N 1
ATOM 672 C CA . PRO A 1 85 ? 40.079 15.007 -17.389 1.00 19.35 107 PRO A CA 1
ATOM 673 C C . PRO A 1 85 ? 39.474 13.818 -16.627 1.00 20.37 107 PRO A C 1
ATOM 674 O O . PRO A 1 85 ? 38.873 13.980 -15.566 1.00 22.66 107 PRO A O 1
ATOM 678 N N . ASN A 1 86 ? 39.684 12.629 -17.156 1.00 21.52 108 ASN A N 1
ATOM 679 C CA . ASN A 1 86 ? 39.257 11.413 -16.499 1.00 23.80 108 ASN A CA 1
ATOM 680 C C . ASN A 1 86 ? 40.243 11.055 -15.382 1.00 26.51 108 ASN A C 1
ATOM 681 O O . ASN A 1 86 ? 41.413 10.826 -15.666 1.00 33.81 108 ASN A O 1
ATOM 686 N N . PRO A 1 87 ? 39.781 10.993 -14.118 1.00 28.52 109 PRO A N 1
ATOM 687 C CA . PRO A 1 87 ? 40.672 10.502 -13.055 1.00 32.35 109 PRO A CA 1
ATOM 688 C C . PRO A 1 87 ? 41.153 9.075 -13.335 1.00 41.65 109 PRO A C 1
ATOM 689 O O . PRO A 1 87 ? 41.798 8.460 -12.484 1.00 52.53 109 PRO A O 1
ATOM 693 N N . GLY A 1 92 ? 42.158 9.871 -20.310 1.00 36.04 114 GLY A N 1
ATOM 694 C CA . GLY A 1 92 ? 41.191 10.412 -21.264 1.00 26.28 114 GLY A CA 1
ATOM 695 C C . GLY A 1 92 ? 40.440 11.632 -20.760 1.00 25.68 114 GLY A C 1
ATOM 696 O O . GLY A 1 92 ? 40.867 12.300 -19.819 1.00 27.79 114 GLY A O 1
ATOM 697 N N . THR A 1 93 ? 39.304 11.918 -21.392 1.00 22.97 115 THR A N 1
ATOM 698 C CA . THR A 1 93 ? 38.502 13.080 -21.056 1.00 18.68 115 THR A CA 1
ATOM 699 C C . THR A 1 93 ? 37.075 12.633 -20.852 1.00 17.88 115 THR A C 1
ATOM 700 O O . THR A 1 93 ? 36.567 11.823 -21.622 1.00 19.74 115 THR A O 1
ATOM 704 N N . LEU A 1 94 ? 36.454 13.155 -19.797 1.00 16.48 116 LEU A N 1
ATOM 705 C CA . LEU A 1 94 ? 35.039 12.910 -19.516 1.00 15.99 116 LEU A CA 1
ATOM 706 C C . LEU A 1 94 ? 34.175 14.077 -20.003 1.00 15.18 116 LEU A C 1
ATOM 707 O O . LEU A 1 94 ? 34.519 15.246 -19.806 1.00 18.54 116 LEU A O 1
ATOM 712 N N . ALA A 1 95 ? 33.063 13.737 -20.649 1.00 13.45 117 ALA A N 1
ATOM 713 C CA . ALA A 1 95 ? 32.036 14.687 -21.025 1.00 12.93 117 ALA A CA 1
ATOM 714 C C . ALA A 1 95 ? 30.817 14.502 -20.112 1.00 13.55 117 ALA A C 1
ATOM 715 O O . ALA A 1 95 ? 30.383 13.380 -19.929 1.00 14.77 117 ALA A O 1
ATOM 717 N N . THR A 1 96 ? 30.299 15.589 -19.536 1.00 12.94 118 THR A N 1
ATOM 718 C CA . THR A 1 96 ? 29.182 15.544 -18.591 1.00 12.75 118 THR A CA 1
ATOM 719 C C . THR A 1 96 ? 28.097 16.503 -19.071 1.00 13.12 118 THR A C 1
ATOM 720 O O . THR A 1 96 ? 28.373 17.657 -19.340 1.00 14.17 118 THR A O 1
ATOM 724 N N . ILE A 1 97 ? 26.852 16.023 -19.154 1.00 12.48 119 ILE A N 1
ATOM 725 C CA . ILE A 1 97 ? 25.748 16.899 -19.548 1.00 11.83 119 ILE A CA 1
ATOM 726 C C . ILE A 1 97 ? 25.431 17.873 -18.421 1.00 13.75 119 ILE A C 1
ATOM 727 O O . ILE A 1 97 ? 25.417 17.496 -17.245 1.00 15.69 119 ILE A O 1
ATOM 732 N N . THR A 1 98 ? 25.191 19.125 -18.790 1.00 12.57 120 THR A N 1
ATOM 733 C CA . THR A 1 98 ? 24.856 20.166 -17.843 1.00 13.72 120 THR A CA 1
ATOM 734 C C . THR A 1 98 ? 23.329 20.198 -17.634 1.00 13.96 120 THR A C 1
ATOM 735 O O . THR A 1 98 ? 22.571 19.592 -18.385 1.00 13.77 120 THR A O 1
ATOM 739 N N . ASP A 1 99 ? 22.882 20.920 -16.625 1.00 14.56 121 ASP A N 1
ATOM 740 C CA . ASP A 1 99 ? 21.441 21.123 -16.452 1.00 15.42 121 ASP A CA 1
ATOM 741 C C . ASP A 1 99 ? 20.778 21.778 -17.681 1.00 14.36 121 ASP A C 1
ATOM 742 O O . ASP A 1 99 ? 19.684 21.381 -18.078 1.00 14.91 121 ASP A O 1
ATOM 747 N N . LYS A 1 100 ? 21.454 22.740 -18.306 1.00 14.53 122 LYS A N 1
ATOM 748 C CA . LYS A 1 100 ? 20.943 23.338 -19.542 1.00 14.90 122 LYS A CA 1
ATOM 749 C C . LYS A 1 100 ? 20.857 22.263 -20.640 1.00 13.31 122 LYS A C 1
ATOM 750 O O . LYS A 1 100 ? 19.874 22.193 -21.376 1.00 14.26 122 LYS A O 1
ATOM 756 N N . GLY A 1 101 ? 21.875 21.403 -20.724 1.00 12.44 123 GLY A N 1
ATOM 757 C CA . GLY A 1 101 ? 21.853 20.269 -21.648 1.00 12.58 123 GLY A CA 1
ATOM 758 C C . GLY A 1 101 ? 20.654 19.369 -21.449 1.00 11.91 123 GLY A C 1
ATOM 759 O O . GLY A 1 101 ? 20.008 18.934 -22.411 1.00 11.64 123 GLY A O 1
ATOM 760 N N . ARG A 1 102 ? 20.352 19.063 -20.193 1.00 11.67 124 ARG A N 1
ATOM 761 C CA . ARG A 1 102 ? 19.194 18.228 -19.860 1.00 12.52 124 ARG A CA 1
ATOM 762 C C . ARG A 1 102 ? 17.893 18.899 -20.286 1.00 12.79 124 ARG A C 1
ATOM 763 O O . ARG A 1 102 ? 17.007 18.243 -20.820 1.00 13.07 124 ARG A O 1
ATOM 771 N N . GLU A 1 103 ? 17.771 20.202 -20.067 1.00 13.35 125 GLU A N 1
ATOM 772 C CA A GLU A 1 103 ? 16.577 20.934 -20.471 0.50 13.07 125 GLU A CA 1
ATOM 773 C CA B GLU A 1 103 ? 16.579 20.938 -20.472 0.50 13.92 125 GLU A CA 1
ATOM 774 C C . GLU A 1 103 ? 16.397 20.894 -21.986 1.00 12.85 125 GLU A C 1
ATOM 775 O O . GLU A 1 103 ? 15.284 20.685 -22.496 1.00 14.18 125 GLU A O 1
ATOM 786 N N . VAL A 1 104 ? 17.481 21.112 -22.711 1.00 14.13 126 VAL A N 1
ATOM 787 C CA . VAL A 1 104 ? 17.415 21.136 -24.165 1.00 14.75 126 VAL A CA 1
ATOM 788 C C . VAL A 1 104 ? 17.067 19.767 -24.721 1.00 13.61 126 VAL A C 1
ATOM 789 O O . VAL A 1 104 ? 16.190 19.647 -25.593 1.00 15.12 126 VAL A O 1
ATOM 793 N N . VAL A 1 105 ? 17.703 18.717 -24.216 1.00 14.09 127 VAL A N 1
ATOM 794 C CA A VAL A 1 105 ? 17.424 17.427 -24.799 0.50 14.75 127 VAL A CA 1
ATOM 795 C CA B VAL A 1 105 ? 17.427 17.334 -24.644 0.50 16.70 127 VAL A CA 1
ATOM 796 C C . VAL A 1 105 ? 15.972 16.982 -24.458 1.00 14.33 127 VAL A C 1
ATOM 797 O O . VAL A 1 105 ? 15.338 16.342 -25.287 1.00 17.11 127 VAL A O 1
ATOM 804 N N . GLU A 1 106 ? 15.434 17.359 -23.295 1.00 14.59 128 GLU A N 1
ATOM 805 C CA A GLU A 1 106 ? 14.017 17.115 -22.964 0.50 15.49 128 GLU A CA 1
ATOM 806 C CA B GLU A 1 106 ? 14.031 17.062 -23.004 0.50 15.41 128 GLU A CA 1
ATOM 807 C C . GLU A 1 106 ? 13.097 17.757 -24.007 1.00 14.90 128 GLU A C 1
ATOM 808 O O . GLU A 1 106 ? 12.154 17.139 -24.510 1.00 15.11 128 GLU A O 1
ATOM 819 N N . ALA A 1 107 ? 13.353 19.015 -24.296 1.00 13.98 129 ALA A N 1
ATOM 820 C CA . ALA A 1 107 ? 12.537 19.764 -25.234 1.00 14.37 129 ALA A CA 1
ATOM 821 C C . ALA A 1 107 ? 12.658 19.195 -26.649 1.00 14.30 129 ALA A C 1
ATOM 822 O O . ALA A 1 107 ? 11.642 19.037 -27.352 1.00 14.95 129 ALA A O 1
ATOM 824 N N . ALA A 1 108 ? 13.886 18.891 -27.070 1.00 12.76 130 ALA A N 1
ATOM 825 C CA . ALA A 1 108 ? 14.092 18.354 -28.416 1.00 13.35 130 ALA A CA 1
ATOM 826 C C . ALA A 1 108 ? 13.420 16.976 -28.557 1.00 12.45 130 ALA A C 1
ATOM 827 O O . ALA A 1 108 ? 12.822 16.691 -29.597 1.00 13.00 130 ALA A O 1
ATOM 829 N N . THR A 1 109 ? 13.532 16.129 -27.535 1.00 13.13 131 THR A N 1
ATOM 830 C CA . THR A 1 109 ? 12.882 14.824 -27.570 1.00 12.41 131 THR A CA 1
ATOM 831 C C . THR A 1 109 ? 11.366 14.929 -27.699 1.00 13.85 131 THR A C 1
ATOM 832 O O . THR A 1 109 ? 10.755 14.189 -28.472 1.00 13.57 131 THR A O 1
ATOM 836 N N . ARG A 1 110 ? 10.761 15.845 -26.949 1.00 14.48 132 ARG A N 1
ATOM 837 C CA A ARG A 1 110 ? 9.312 16.020 -27.069 0.50 14.46 132 ARG A CA 1
ATOM 838 C CA B ARG A 1 110 ? 9.322 16.107 -27.040 0.50 15.44 132 ARG A CA 1
ATOM 839 C C . ARG A 1 110 ? 8.925 16.421 -28.487 1.00 14.02 132 ARG A C 1
ATOM 840 O O . ARG A 1 110 ? 7.955 15.882 -29.015 1.00 15.23 132 ARG A O 1
ATOM 855 N N . ASP A 1 111 ? 9.687 17.321 -29.107 1.00 13.09 133 ASP A N 1
ATOM 856 C CA . ASP A 1 111 ? 9.393 17.717 -30.473 1.00 13.81 133 ASP A CA 1
ATOM 857 C C . ASP A 1 111 ? 9.559 16.546 -31.455 1.00 12.12 133 ASP A C 1
ATOM 858 O O . ASP A 1 111 ? 8.715 16.347 -32.332 1.00 13.30 133 ASP A O 1
ATOM 863 N N . LEU A 1 112 ? 10.650 15.786 -31.325 1.00 12.10 134 LEU A N 1
ATOM 864 C CA . LEU A 1 112 ? 10.904 14.632 -32.206 1.00 11.30 134 LEU A CA 1
ATOM 865 C C . LEU A 1 112 ? 9.804 13.579 -32.057 1.00 12.16 134 LEU A C 1
ATOM 866 O O . LEU A 1 112 ? 9.326 13.006 -33.042 1.00 13.33 134 LEU A O 1
ATOM 871 N N . MET A 1 113 ? 9.397 13.321 -30.816 1.00 12.56 135 MET A N 1
ATOM 872 C CA A MET A 1 113 ? 8.337 12.344 -30.529 0.50 13.97 135 MET A CA 1
ATOM 873 C CA B MET A 1 113 ? 8.353 12.327 -30.592 0.50 13.95 135 MET A CA 1
ATOM 874 C C . MET A 1 113 ? 7.029 12.783 -31.180 1.00 14.75 135 MET A C 1
ATOM 875 O O . MET A 1 113 ? 6.291 11.973 -31.722 1.00 15.90 135 MET A O 1
ATOM 884 N N . ALA A 1 114 ? 6.758 14.075 -31.111 1.00 14.18 136 ALA A N 1
ATOM 885 C CA . ALA A 1 114 ? 5.524 14.616 -31.677 1.00 16.07 136 ALA A CA 1
ATOM 886 C C . ALA A 1 114 ? 5.426 14.362 -33.202 1.00 16.79 136 ALA A C 1
ATOM 887 O O . ALA A 1 114 ? 4.330 14.216 -33.733 1.00 20.85 136 ALA A O 1
ATOM 889 N N . MET A 1 115 ? 6.557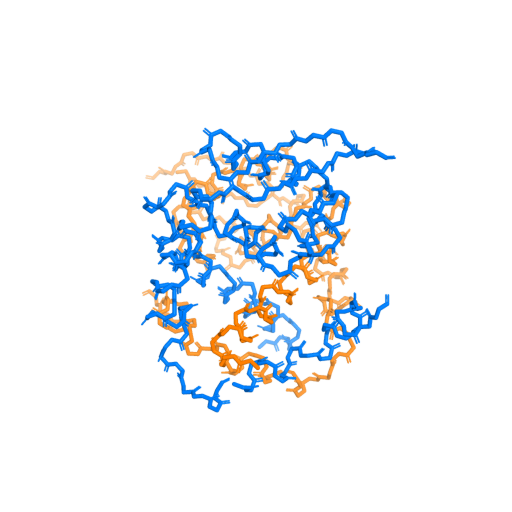 14.331 -33.910 1.00 15.25 137 MET A N 1
ATOM 890 C CA . MET A 1 115 ? 6.599 14.033 -35.342 1.00 16.36 137 MET A CA 1
ATOM 891 C C . MET A 1 115 ? 7.119 12.635 -35.679 1.00 15.06 137 MET A C 1
ATOM 892 O O . MET A 1 115 ? 7.398 12.329 -36.830 1.00 15.38 137 MET A O 1
ATOM 897 N N . ASP A 1 116 ? 7.141 11.758 -34.683 1.00 14.99 138 ASP A N 1
ATOM 898 C CA . ASP A 1 116 ? 7.494 10.343 -34.853 1.00 14.97 138 ASP A CA 1
ATOM 899 C C . ASP A 1 116 ? 8.811 10.124 -35.560 1.00 13.64 138 ASP A C 1
ATOM 900 O O . ASP A 1 116 ? 8.963 9.190 -36.323 1.00 14.77 138 ASP A O 1
ATOM 905 N N . PHE A 1 117 ? 9.772 11.012 -35.301 1.00 12.68 139 PHE A N 1
ATOM 906 C CA . PHE A 1 117 ? 11.098 10.878 -35.915 1.00 12.89 139 PHE A CA 1
ATOM 907 C C . PHE A 1 117 ? 11.024 10.744 -37.442 1.00 12.99 139 PHE A C 1
ATOM 908 O O . PHE A 1 117 ? 11.919 10.160 -38.046 1.00 14.22 139 PHE A O 1
ATOM 916 N N . GLY A 1 118 ? 10.004 11.352 -38.060 1.00 13.42 140 GLY A N 1
ATOM 917 C CA . GLY A 1 118 ? 9.895 11.322 -39.507 1.00 13.57 140 GLY A CA 1
ATOM 918 C C . GLY A 1 118 ? 9.130 10.133 -40.083 1.00 12.87 140 GLY A C 1
ATOM 919 O O . GLY A 1 118 ? 8.972 10.038 -41.306 1.00 12.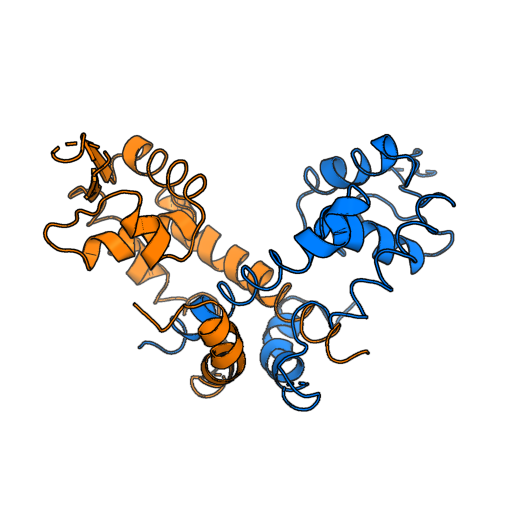96 140 GLY A O 1
ATOM 920 N N . LEU A 1 119 ? 8.606 9.266 -39.225 1.00 13.57 141 LEU A N 1
ATOM 921 C CA . LEU A 1 119 ? 8.044 7.981 -39.652 1.00 13.40 141 LEU A CA 1
ATOM 922 C C . LEU A 1 119 ? 6.549 7.883 -39.395 1.00 13.58 141 LEU A C 1
ATOM 923 O O . LEU A 1 119 ? 5.986 6.803 -39.496 1.00 13.96 141 LEU A O 1
ATOM 928 N N . GLY A 1 120 ? 5.889 8.999 -39.129 1.00 15.65 142 GLY A N 1
ATOM 929 C CA . GLY A 1 120 ? 4.486 8.976 -38.763 1.00 17.43 142 GLY A CA 1
ATOM 930 C C . GLY A 1 120 ? 3.518 8.525 -39.830 1.00 14.43 142 GLY A C 1
ATOM 931 O O . GLY A 1 120 ? 2.396 8.178 -39.504 1.00 15.54 142 GLY A O 1
ATOM 932 N N . ALA A 1 121 ? 3.933 8.522 -41.101 1.00 12.69 143 ALA A N 1
ATOM 933 C CA . ALA A 1 121 ? 3.081 8.006 -42.161 1.00 12.46 143 ALA A CA 1
ATOM 934 C C . ALA A 1 121 ? 2.983 6.484 -42.144 1.00 11.56 143 ALA A C 1
ATOM 935 O O . ALA A 1 121 ? 2.117 5.937 -42.802 1.00 13.81 143 ALA A O 1
ATOM 937 N N . TYR A 1 122 ? 3.886 5.820 -41.427 1.00 11.27 144 TYR A N 1
ATOM 938 C CA . TYR A 1 122 ? 3.829 4.395 -41.197 1.00 11.34 144 TYR A CA 1
ATOM 939 C C . TYR A 1 122 ? 2.996 4.079 -39.969 1.00 13.19 144 TYR A C 1
ATOM 940 O O . TYR A 1 122 ? 2.948 4.873 -39.020 1.00 14.99 144 TYR A O 1
ATOM 949 N N . ASP A 1 123 ? 2.343 2.931 -39.977 1.00 13.68 145 ASP A N 1
ATOM 950 C CA . ASP A 1 123 ? 1.703 2.479 -38.746 1.00 14.32 145 ASP A CA 1
ATOM 951 C C . ASP A 1 123 ? 2.702 1.693 -37.876 1.00 12.56 145 ASP A C 1
ATOM 952 O O . ASP A 1 123 ? 3.860 1.441 -38.264 1.00 13.56 145 ASP A O 1
ATOM 957 N N . ALA A 1 124 ? 2.281 1.320 -36.667 1.00 13.60 146 ALA A N 1
ATOM 958 C CA . ALA A 1 124 ? 3.180 0.669 -35.735 1.00 14.23 146 ALA A CA 1
ATOM 959 C C . ALA A 1 124 ? 3.687 -0.650 -36.288 1.00 13.80 146 ALA A C 1
ATOM 960 O O . ALA A 1 124 ? 4.848 -0.993 -36.098 1.00 14.50 146 ALA A O 1
ATOM 962 N N . GLU A 1 125 ? 2.823 -1.377 -37.001 1.00 14.08 147 GLU A N 1
ATOM 963 C CA . GLU A 1 125 ? 3.223 -2.643 -37.605 1.00 14.01 147 GLU A CA 1
ATOM 964 C C . GLU A 1 125 ? 4.389 -2.446 -38.575 1.00 13.36 147 GLU A C 1
ATOM 965 O O . GLU A 1 125 ? 5.355 -3.221 -38.572 1.00 14.22 147 GLU A O 1
ATOM 971 N N . GLU A 1 126 ? 4.264 -1.435 -39.428 1.00 13.17 148 GLU A N 1
ATOM 972 C CA . GLU A 1 126 ? 5.289 -1.126 -40.406 1.00 12.15 148 GLU A CA 1
ATOM 973 C C . GLU A 1 126 ? 6.622 -0.709 -39.751 1.00 12.34 148 GLU A C 1
ATOM 974 O O . GLU A 1 126 ? 7.697 -1.157 -40.143 1.00 13.01 148 GLU A O 1
ATOM 990 N N . GLY A 1 128 ? 7.578 -1.598 -36.780 1.00 13.48 150 GLY A N 1
ATOM 991 C CA . GLY A 1 128 ? 8.126 -2.790 -36.189 1.00 13.98 150 GLY A CA 1
ATOM 992 C C . GLY A 1 128 ? 8.805 -3.692 -37.194 1.00 13.59 150 GLY A C 1
ATOM 993 O O . GLY A 1 128 ? 9.809 -4.320 -36.884 1.00 13.94 150 GLY A O 1
ATOM 994 N N . GLU A 1 129 ? 8.244 -3.763 -38.405 1.00 12.82 151 GLU A N 1
ATOM 995 C CA . GLU A 1 129 ? 8.816 -4.534 -39.493 1.00 14.18 151 GLU A CA 1
ATOM 996 C C . GLU A 1 129 ? 10.170 -3.977 -39.917 1.00 13.14 151 GLU A C 1
ATOM 997 O O . GLU A 1 129 ? 11.096 -4.742 -40.202 1.00 13.59 151 GLU A O 1
ATOM 1003 N N . ILE A 1 130 ? 10.311 -2.654 -39.956 1.00 12.26 152 ILE A N 1
ATOM 1004 C CA . ILE A 1 130 ? 11.583 -2.010 -40.287 1.00 12.20 152 ILE A CA 1
ATOM 1005 C C . ILE A 1 130 ? 12.661 -2.412 -39.274 1.00 11.93 152 ILE A C 1
ATOM 1006 O O . ILE A 1 130 ? 13.767 -2.819 -39.630 1.00 12.67 152 ILE A O 1
ATOM 1011 N N . PHE A 1 131 ? 12.302 -2.346 -37.984 1.00 11.51 153 PHE A N 1
ATOM 1012 C CA . PHE A 1 131 ? 13.193 -2.782 -36.913 1.00 12.06 153 PHE A CA 1
ATOM 1013 C C . PHE A 1 131 ? 13.586 -4.250 -37.125 1.00 11.76 153 PHE A C 1
ATOM 1014 O O . PHE A 1 131 ? 14.742 -4.632 -37.092 1.00 12.78 153 PHE A O 1
ATOM 1022 N N . ALA A 1 132 ? 12.588 -5.099 -37.302 1.00 11.38 154 ALA A N 1
ATOM 1023 C CA . ALA A 1 132 ? 12.844 -6.518 -37.368 1.00 12.93 154 ALA A CA 1
ATOM 1024 C C . ALA A 1 132 ? 13.685 -6.902 -38.588 1.00 12.07 154 ALA A C 1
ATOM 1025 O O . ALA A 1 132 ? 14.543 -7.790 -38.495 1.00 13.27 154 ALA A O 1
ATOM 1027 N N . MET A 1 133 ? 13.464 -6.258 -39.730 1.00 11.89 155 MET A N 1
ATOM 1028 C CA . MET A 1 133 ? 14.159 -6.622 -40.958 1.00 12.20 155 MET A CA 1
ATOM 1029 C C . MET A 1 133 ? 15.634 -6.239 -40.936 1.00 11.73 155 MET A C 1
ATOM 1030 O O . MET A 1 133 ? 16.462 -6.912 -41.570 1.00 12.74 155 MET A O 1
ATOM 1035 N N . LEU A 1 134 ? 15.976 -5.185 -40.196 1.00 10.26 156 LEU A N 1
ATOM 1036 C CA . LEU A 1 134 ? 17.346 -4.701 -40.144 1.00 10.89 156 LEU A CA 1
ATOM 1037 C C . LEU A 1 134 ? 18.112 -5.265 -38.949 1.00 10.98 156 LEU A C 1
ATOM 1038 O O . LEU A 1 134 ? 19.332 -5.066 -38.835 1.00 11.95 156 LEU A O 1
ATOM 1043 N N . ARG A 1 135 ? 17.402 -5.983 -38.081 1.00 12.23 157 ARG A N 1
ATOM 1044 C CA . ARG A 1 135 ? 18.018 -6.476 -36.845 1.00 12.40 157 ARG A CA 1
ATOM 1045 C C . ARG A 1 135 ? 19.201 -7.432 -37.103 1.00 12.94 157 ARG A C 1
ATOM 1046 O O . ARG A 1 135 ? 20.237 -7.295 -36.472 1.00 13.53 157 ARG A O 1
ATOM 1054 N N . PRO A 1 136 ? 19.069 -8.384 -38.051 1.00 13.18 158 PRO A N 1
ATOM 1055 C CA . PRO A 1 136 ? 20.194 -9.336 -38.238 1.00 13.30 158 PRO A CA 1
ATOM 1056 C C . PRO A 1 136 ? 21.493 -8.635 -38.685 1.00 13.33 158 PRO A C 1
ATOM 1057 O O . PRO A 1 136 ? 22.594 -9.013 -38.297 1.00 14.21 158 PRO A O 1
ATOM 1061 N N . LEU A 1 137 ? 21.381 -7.631 -39.545 1.00 13.22 159 LEU A N 1
ATOM 1062 C CA . LEU A 1 137 ? 22.531 -6.836 -39.938 1.00 13.55 159 LEU A CA 1
ATOM 1063 C C . LEU A 1 137 ? 23.223 -6.187 -38.731 1.00 13.02 159 LEU A C 1
ATOM 1064 O O . LEU A 1 137 ? 24.461 -6.157 -38.612 1.00 14.04 159 LEU A O 1
ATOM 1069 N N . ARG A 1 138 ? 22.402 -5.661 -37.834 1.00 12.87 160 ARG A N 1
ATOM 1070 C CA . ARG A 1 138 ? 22.899 -5.047 -36.614 1.00 11.76 160 ARG A CA 1
ATOM 1071 C C . ARG A 1 138 ? 23.498 -6.045 -35.629 1.00 12.72 160 ARG A C 1
ATOM 1072 O O . ARG A 1 138 ? 24.500 -5.744 -34.997 1.00 13.27 160 ARG A O 1
ATOM 1080 N N . VAL A 1 139 ? 22.914 -7.232 -35.531 1.00 12.36 161 VAL A N 1
ATOM 1081 C CA . VAL A 1 139 ? 23.479 -8.282 -34.681 1.00 13.65 161 VAL A CA 1
ATOM 1082 C C . VAL A 1 139 ? 24.902 -8.615 -35.151 1.00 13.77 161 VAL A C 1
ATOM 1083 O O . VAL A 1 139 ? 25.809 -8.718 -34.340 1.00 13.54 161 VAL A O 1
ATOM 1087 N N . ALA A 1 140 ? 25.094 -8.746 -36.464 1.00 13.38 162 ALA A N 1
ATOM 1088 C CA . ALA A 1 140 ? 26.416 -9.078 -36.999 1.00 13.79 162 ALA A CA 1
ATOM 1089 C C . ALA A 1 140 ? 27.423 -7.977 -36.747 1.00 14.07 162 ALA A C 1
ATOM 1090 O O . ALA A 1 140 ? 28.611 -8.247 -36.622 1.00 17.08 162 ALA A O 1
ATOM 1092 N N . ALA A 1 141 ? 26.962 -6.727 -36.646 1.00 13.52 163 ALA A N 1
ATOM 1093 C CA . ALA A 1 141 ? 27.852 -5.600 -36.365 1.00 13.82 163 ALA A CA 1
ATOM 1094 C C . ALA A 1 141 ? 28.149 -5.461 -34.861 1.00 14.08 163 ALA A C 1
ATOM 1095 O O . ALA A 1 141 ? 28.933 -4.597 -34.482 1.00 17.38 163 ALA A O 1
ATOM 1097 N N . GLY A 1 142 ? 27.545 -6.294 -34.016 1.00 14.60 164 GLY A N 1
ATOM 1098 C CA . GLY A 1 142 ? 27.793 -6.269 -32.564 1.00 15.87 164 GLY A CA 1
ATOM 1099 C C . GLY A 1 142 ? 26.830 -5.419 -31.754 1.00 14.55 164 GLY A C 1
ATOM 1100 O O . GLY A 1 142 ? 27.043 -5.204 -30.559 1.00 16.17 164 GLY A O 1
ATOM 1101 N N . ASP A 1 143 ? 25.753 -4.916 -32.372 1.00 12.90 165 ASP A N 1
ATOM 1102 C CA . ASP A 1 143 ? 24.843 -3.957 -31.688 1.00 13.89 165 ASP A CA 1
ATOM 1103 C C . ASP A 1 143 ? 24.091 -4.582 -30.496 1.00 15.85 165 ASP A C 1
ATOM 1104 O O . ASP A 1 143 ? 23.572 -3.834 -29.663 1.00 18.68 165 ASP A O 1
ATOM 1109 N N . PHE A 1 144 ? 23.977 -5.899 -30.439 1.00 14.89 166 PHE A N 1
ATOM 1110 C CA . PHE A 1 144 ? 23.158 -6.585 -29.427 1.00 16.12 166 PHE A CA 1
ATOM 1111 C C . PHE A 1 144 ? 23.995 -7.532 -28.552 1.00 17.97 166 PHE A C 1
ATOM 1112 O O . PHE A 1 144 ? 23.462 -8.461 -27.925 1.00 20.95 166 PHE A O 1
ATOM 1120 N N . ASP A 1 145 ? 25.282 -7.240 -28.474 1.00 17.01 167 ASP A N 1
ATOM 1121 C CA . ASP A 1 145 ? 26.158 -7.943 -27.558 1.00 17.94 167 ASP A CA 1
ATOM 1122 C C . ASP A 1 145 ? 27.073 -6.974 -26.804 1.00 18.64 167 ASP A C 1
ATOM 1123 O O . ASP A 1 145 ? 27.476 -5.937 -27.298 1.00 21.76 167 ASP A O 1
ATOM 1128 N N . GLU A 1 146 ? 27.371 -7.324 -25.558 1.00 19.59 168 GLU A N 1
ATOM 1129 C CA . GLU A 1 146 ? 28.381 -6.600 -24.790 1.00 21.31 168 GLU A CA 1
ATOM 1130 C C . GLU A 1 146 ? 29.779 -7.020 -25.255 1.00 27.08 168 GLU A C 1
ATOM 1131 O O . GLU A 1 146 ? 30.668 -6.186 -25.343 1.00 39.37 168 GLU A O 1
ATOM 1137 N N . GLY B 1 3 ? 11.077 -0.715 -27.448 1.00 31.97 25 GLY B N 1
ATOM 1138 C CA . GLY B 1 3 ? 11.045 0.760 -27.193 1.00 29.85 25 GLY B CA 1
ATOM 1139 C C . GLY B 1 3 ? 9.818 1.404 -27.828 1.00 26.54 25 GLY B C 1
ATOM 1140 O O . GLY B 1 3 ? 8.785 0.779 -27.918 1.00 25.93 25 GLY B O 1
ATOM 1141 N N . VAL B 1 4 ? 9.930 2.664 -28.239 1.00 24.30 26 VAL B N 1
ATOM 1142 C CA . VAL B 1 4 ? 8.886 3.358 -29.031 1.00 20.25 26 VAL B CA 1
ATOM 1143 C C . VAL B 1 4 ? 9.105 2.983 -30.510 1.00 18.70 26 VAL B C 1
ATOM 1144 O O . VAL B 1 4 ? 10.229 2.990 -30.941 1.00 17.27 26 VAL B O 1
ATOM 1148 N N . PRO B 1 5 ? 8.036 2.622 -31.264 1.00 17.17 27 PRO B N 1
ATOM 1149 C CA . PRO B 1 5 ? 8.291 2.085 -32.614 1.00 16.38 27 PRO B CA 1
ATOM 1150 C C . PRO B 1 5 ? 9.078 3.038 -33.518 1.00 14.15 27 PRO B C 1
ATOM 1151 O O . PRO B 1 5 ? 9.974 2.582 -34.247 1.00 14.00 27 PRO B O 1
ATOM 1155 N N . SER B 1 6 ? 8.753 4.335 -33.497 1.00 14.14 28 SER B N 1
ATOM 1156 C CA . SER B 1 6 ? 9.471 5.266 -34.342 1.00 13.72 28 SER B CA 1
ATOM 1157 C C . SER B 1 6 ? 10.957 5.350 -33.985 1.00 13.61 28 SER B C 1
ATOM 1158 O O . SER B 1 6 ? 11.817 5.492 -34.871 1.00 13.49 28 SER B O 1
ATOM 1161 N N . MET B 1 7 ? 11.248 5.293 -32.696 1.00 14.33 29 MET B N 1
ATOM 1162 C CA A MET B 1 7 ? 12.628 5.369 -32.190 0.50 14.92 29 MET B CA 1
ATOM 1163 C CA B MET B 1 7 ? 12.623 5.386 -32.230 0.50 14.75 29 MET B CA 1
ATOM 1164 C C . MET B 1 7 ? 13.412 4.136 -32.627 1.00 13.53 29 MET B C 1
ATOM 1165 O O . MET B 1 7 ? 14.552 4.235 -33.072 1.00 13.80 29 MET B O 1
ATOM 1174 N N . ALA B 1 8 ? 12.780 2.978 -32.491 1.00 13.45 30 ALA B N 1
ATOM 1175 C CA . ALA B 1 8 ? 13.390 1.755 -32.874 1.00 13.45 30 ALA B CA 1
ATOM 1176 C C . ALA B 1 8 ? 13.680 1.733 -34.376 1.00 12.93 30 ALA B C 1
ATOM 1177 O O . ALA B 1 8 ? 14.758 1.299 -34.811 1.00 13.28 30 ALA B O 1
ATOM 1179 N N . ALA B 1 9 ? 12.713 2.174 -35.162 1.00 11.59 31 ALA B N 1
ATOM 1180 C CA . ALA B 1 9 ? 12.848 2.154 -36.611 1.00 11.60 31 ALA B CA 1
ATOM 1181 C C . ALA B 1 9 ? 13.909 3.146 -37.102 1.00 11.33 31 ALA B C 1
ATOM 1182 O O . ALA B 1 9 ? 14.742 2.787 -37.943 1.00 11.07 31 ALA B O 1
ATOM 1184 N N . ILE B 1 10 ? 13.899 4.390 -36.608 1.00 10.76 32 ILE B N 1
ATOM 1185 C CA . ILE B 1 10 ? 14.905 5.340 -37.083 1.00 10.86 32 ILE B CA 1
ATOM 1186 C C . ILE B 1 10 ? 16.298 4.875 -36.673 1.00 10.95 32 ILE B C 1
ATOM 1187 O O . ILE B 1 10 ? 17.228 4.972 -37.466 1.00 11.10 32 ILE B O 1
ATOM 1192 N N . THR B 1 11 ? 16.446 4.372 -35.454 1.00 11.05 33 THR B N 1
ATOM 1193 C CA . THR B 1 11 ? 17.742 3.858 -35.025 1.00 12.54 33 THR B CA 1
ATOM 1194 C C . THR B 1 11 ? 18.224 2.742 -35.948 1.00 12.22 33 THR B C 1
ATOM 1195 O O . THR B 1 11 ? 19.400 2.676 -36.315 1.00 12.65 33 THR B O 1
ATOM 1199 N N . SER B 1 12 ? 17.314 1.849 -36.302 1.00 11.42 34 SER B N 1
ATOM 1200 C CA A SER B 1 12 ? 17.650 0.742 -37.168 0.50 10.60 34 SER B CA 1
ATOM 1201 C CA B SER B 1 12 ? 17.709 0.735 -37.131 0.50 12.80 34 SER B CA 1
ATOM 1202 C C . SER B 1 12 ? 18.123 1.191 -38.546 1.00 9.91 34 SER B C 1
ATOM 1203 O O . SER B 1 12 ? 19.088 0.644 -39.091 1.00 11.09 34 SER B O 1
ATOM 1208 N N . ILE B 1 13 ? 17.413 2.172 -39.120 1.00 10.32 35 ILE B N 1
ATOM 1209 C CA . ILE B 1 13 ? 17.773 2.700 -40.441 1.00 10.16 35 ILE B CA 1
ATOM 1210 C C . ILE B 1 13 ? 19.127 3.399 -40.371 1.00 10.40 35 ILE B C 1
ATOM 1211 O O . ILE B 1 13 ? 19.971 3.210 -41.253 1.00 11.24 35 ILE B O 1
ATOM 1216 N N . MET B 1 14 ? 19.333 4.213 -39.324 1.00 11.02 36 MET B N 1
ATOM 1217 C CA A MET B 1 14 ? 20.586 4.939 -39.133 0.50 11.35 36 MET B CA 1
ATOM 1218 C CA B MET B 1 14 ? 20.584 4.910 -39.220 0.50 11.79 36 MET B CA 1
ATOM 1219 C C . MET B 1 14 ? 21.758 3.969 -39.014 1.00 11.50 36 MET B C 1
ATOM 1220 O O . MET B 1 14 ? 22.816 4.152 -39.644 1.00 11.56 36 MET B O 1
ATOM 1229 N N . ARG B 1 15 ? 21.578 2.948 -38.181 1.00 10.86 37 ARG B N 1
ATOM 1230 C CA . ARG B 1 15 ? 22.642 1.954 -38.008 1.00 10.65 37 ARG B CA 1
ATOM 1231 C C . ARG B 1 15 ? 22.907 1.189 -39.288 1.00 10.86 37 ARG B C 1
ATOM 1232 O O . ARG B 1 15 ? 24.073 0.953 -39.635 1.00 11.16 37 ARG B O 1
ATOM 1240 N N . ALA B 1 16 ? 21.849 0.742 -39.973 1.00 10.95 38 ALA B N 1
ATOM 1241 C CA . ALA B 1 16 ? 22.060 0.005 -41.203 1.00 10.22 38 ALA B CA 1
ATOM 1242 C C . ALA B 1 16 ? 22.834 0.842 -42.215 1.00 9.94 38 ALA B C 1
ATOM 1243 O O . ALA B 1 16 ? 23.699 0.316 -42.903 1.00 10.77 38 ALA B O 1
ATOM 1245 N N . GLN B 1 17 ? 22.495 2.117 -42.327 1.00 9.79 39 GLN B N 1
ATOM 1246 C CA . GLN B 1 17 ? 23.205 2.982 -43.260 1.00 10.42 39 GLN B CA 1
ATOM 1247 C C . GLN B 1 17 ? 24.685 3.114 -42.875 1.00 11.19 39 GLN B C 1
ATOM 1248 O O . GLN B 1 17 ? 25.557 3.033 -43.754 1.00 11.55 39 GLN B O 1
ATOM 1254 N N . GLN B 1 18 ? 24.967 3.247 -41.582 1.00 11.59 40 GLN B N 1
ATOM 1255 C CA . GLN B 1 18 ? 26.373 3.365 -41.148 1.00 11.68 40 GLN B CA 1
ATOM 1256 C C . GLN B 1 18 ? 27.158 2.078 -41.430 1.00 11.56 40 GLN B C 1
ATOM 1257 O O . GLN B 1 18 ? 28.298 2.120 -41.885 1.00 13.12 40 GLN B O 1
ATOM 1263 N N . ILE B 1 19 ? 26.534 0.927 -41.168 1.00 11.30 41 ILE B N 1
ATOM 1264 C CA . ILE B 1 19 ? 27.172 -0.370 -41.368 1.00 11.24 41 ILE B CA 1
ATOM 1265 C C . ILE B 1 19 ? 27.492 -0.549 -42.839 1.00 11.85 41 ILE B C 1
ATOM 1266 O O . ILE B 1 19 ? 28.623 -0.871 -43.220 1.00 13.04 41 ILE B O 1
ATOM 1271 N N . LEU B 1 20 ? 26.489 -0.361 -43.691 1.00 11.23 42 LEU B N 1
ATOM 1272 C CA . LEU B 1 20 ? 26.675 -0.595 -45.119 1.00 11.45 42 LEU B CA 1
ATOM 1273 C C . LEU B 1 20 ? 27.597 0.443 -45.725 1.00 12.29 42 LEU B C 1
ATOM 1274 O O . LEU B 1 20 ? 28.424 0.107 -46.554 1.00 12.56 42 LEU B O 1
ATOM 1279 N N . LEU B 1 21 ? 27.465 1.708 -45.351 1.00 11.82 43 LEU B N 1
ATOM 1280 C CA . LEU B 1 21 ? 28.354 2.725 -45.892 1.00 13.02 43 LEU B CA 1
ATOM 1281 C C . LEU B 1 21 ? 29.808 2.389 -45.593 1.00 12.71 43 LEU B C 1
ATOM 1282 O O . LEU B 1 21 ? 30.681 2.555 -46.449 1.00 14.66 43 LEU B O 1
ATOM 1287 N N . GLY B 1 22 ? 30.089 1.949 -44.372 1.00 13.86 44 GLY B N 1
ATOM 1288 C CA . GLY B 1 22 ? 31.454 1.547 -44.001 1.00 16.45 44 GLY B CA 1
ATOM 1289 C C . GLY B 1 22 ? 31.992 0.512 -44.966 1.00 15.15 44 GLY B C 1
ATOM 1290 O O . GLY B 1 22 ? 33.135 0.616 -45.442 1.00 17.84 44 GLY B O 1
ATOM 1291 N N . GLU B 1 23 ? 31.177 -0.496 -45.273 1.00 13.54 45 GLU B N 1
ATOM 1292 C CA . GLU B 1 23 ? 31.625 -1.573 -46.137 1.00 14.30 45 GLU B CA 1
ATOM 1293 C C . GLU B 1 23 ? 31.829 -1.110 -47.573 1.00 14.40 45 GLU B C 1
ATOM 1294 O O . GLU B 1 23 ? 32.868 -1.390 -48.174 1.00 15.16 45 GLU B O 1
ATOM 1300 N N . VAL B 1 24 ? 30.860 -0.392 -48.128 1.00 12.64 46 VAL B N 1
ATOM 1301 C CA . VAL B 1 24 ? 30.984 0.002 -49.542 1.00 12.25 46 VAL B CA 1
ATOM 1302 C C . VAL B 1 24 ? 32.019 1.099 -49.758 1.00 12.94 46 VAL B C 1
ATOM 1303 O O . VAL B 1 24 ? 32.680 1.118 -50.800 1.00 14.01 46 VAL B O 1
ATOM 1307 N N . ASP B 1 25 ? 32.173 2.017 -48.794 1.00 14.57 47 ASP B N 1
ATOM 1308 C CA . ASP B 1 25 ? 33.233 3.017 -48.921 1.00 15.24 47 ASP B CA 1
ATOM 1309 C C . ASP B 1 25 ? 34.602 2.332 -48.998 1.00 15.61 47 ASP B C 1
ATOM 1310 O O . ASP B 1 25 ? 35.456 2.771 -49.747 1.00 15.89 47 ASP B O 1
ATOM 1315 N N . ALA B 1 26 ? 34.830 1.293 -48.195 1.00 15.20 48 ALA B N 1
ATOM 1316 C CA . ALA B 1 26 ? 36.113 0.573 -48.230 1.00 17.11 48 ALA B CA 1
ATOM 1317 C C . ALA B 1 26 ? 36.388 -0.071 -49.584 1.00 16.86 48 ALA B C 1
ATOM 1318 O O . ALA B 1 26 ? 37.533 -0.099 -50.062 1.00 19.11 48 ALA B O 1
ATOM 1320 N N . VAL B 1 27 ? 35.332 -0.556 -50.227 1.00 15.13 49 VAL B N 1
ATOM 1321 C CA . VAL B 1 27 ? 35.474 -1.173 -51.550 1.00 16.68 49 VAL B CA 1
ATOM 1322 C C . VAL B 1 27 ? 35.877 -0.153 -52.615 1.00 15.15 49 VAL B C 1
ATOM 1323 O O . VAL B 1 27 ? 36.694 -0.462 -53.475 1.00 17.53 49 VAL B O 1
ATOM 1327 N N . VAL B 1 28 ? 35.350 1.065 -52.551 1.00 15.49 50 VAL B N 1
ATOM 1328 C CA . VAL B 1 28 ? 35.611 2.018 -53.622 1.00 15.28 50 VAL B CA 1
ATOM 1329 C C . VAL B 1 28 ? 36.786 2.957 -53.336 1.00 15.38 50 VAL B C 1
ATOM 1330 O O . VAL B 1 28 ? 37.246 3.648 -54.236 1.00 17.17 50 VAL B O 1
ATOM 1334 N N . LYS B 1 29 ? 37.261 2.971 -52.093 1.00 17.25 51 LYS B N 1
ATOM 1335 C CA . LYS B 1 29 ? 38.372 3.839 -51.700 1.00 16.70 51 LYS B CA 1
ATOM 1336 C C . LYS B 1 29 ? 39.612 3.682 -52.588 1.00 18.41 51 LYS B C 1
ATOM 1337 O O . LYS B 1 29 ? 40.209 4.691 -52.947 1.00 20.54 51 LYS B O 1
ATOM 1343 N N . PRO B 1 30 ? 39.986 2.444 -52.961 1.00 19.23 52 PRO B N 1
ATOM 1344 C CA . PRO B 1 30 ? 41.166 2.337 -53.853 1.00 20.52 52 PRO B CA 1
ATOM 1345 C C . PRO B 1 30 ? 41.063 3.018 -55.224 1.00 20.84 52 PRO B C 1
ATOM 1346 O O . PRO B 1 30 ? 42.094 3.262 -55.864 1.00 23.72 52 PRO B O 1
ATOM 1350 N N . TYR B 1 31 ? 39.848 3.315 -55.675 1.00 21.74 53 TYR B N 1
ATOM 1351 C CA . TYR B 1 31 ? 39.624 4.046 -56.921 1.00 20.06 53 TYR B CA 1
ATOM 1352 C C . TYR B 1 31 ? 39.584 5.552 -56.710 1.00 19.75 53 TYR B C 1
ATOM 1353 O O . TYR B 1 31 ? 39.296 6.283 -57.647 1.00 21.19 53 TYR B O 1
ATOM 1362 N N . GLY B 1 32 ? 39.849 6.016 -55.484 1.00 20.43 54 GLY B N 1
ATOM 1363 C CA . GLY B 1 32 ? 39.739 7.430 -55.158 1.00 23.56 54 GLY B CA 1
ATOM 1364 C C . GLY B 1 32 ? 38.312 7.908 -55.023 1.00 20.60 54 GLY B C 1
ATOM 1365 O O . GLY B 1 32 ? 38.023 9.090 -55.170 1.00 23.21 54 GLY B O 1
ATOM 1366 N N . LEU B 1 33 ? 37.408 6.976 -54.728 1.00 18.04 55 LEU B N 1
ATOM 1367 C CA . LEU B 1 33 ? 35.989 7.272 -54.617 1.00 16.62 55 LEU B CA 1
ATOM 1368 C C . LEU B 1 33 ? 35.468 7.130 -53.191 1.00 15.78 55 LEU B C 1
ATOM 1369 O O . LEU B 1 33 ? 36.064 6.436 -52.379 1.00 17.27 55 LEU B O 1
ATOM 1374 N N . THR B 1 34 ? 34.371 7.827 -52.922 1.00 16.18 56 THR B N 1
ATOM 1375 C CA . THR B 1 34 ? 33.433 7.444 -51.871 1.00 15.29 56 THR B CA 1
ATOM 1376 C C . THR B 1 34 ? 32.223 6.856 -52.573 1.00 14.94 56 THR B C 1
ATOM 1377 O O . THR B 1 34 ? 32.079 7.008 -53.776 1.00 14.92 56 THR B O 1
ATOM 1381 N N . PHE B 1 35 ? 31.347 6.199 -51.825 1.00 15.50 57 PHE B N 1
ATOM 1382 C CA . PHE B 1 35 ? 30.151 5.643 -52.423 1.00 16.31 57 PHE B CA 1
ATOM 1383 C C . PHE B 1 35 ? 29.292 6.713 -53.129 1.00 15.00 57 PHE B C 1
ATOM 1384 O O . PHE B 1 35 ? 28.767 6.461 -54.208 1.00 15.51 57 PHE B O 1
ATOM 1392 N N . ALA B 1 36 ? 29.158 7.894 -52.535 1.00 16.98 58 ALA B N 1
ATOM 1393 C CA . ALA B 1 36 ? 28.381 8.968 -53.158 1.00 17.78 58 ALA B CA 1
ATOM 1394 C C . ALA B 1 36 ? 28.964 9.354 -54.523 1.00 16.26 58 ALA B C 1
ATOM 1395 O O . ALA B 1 36 ? 28.243 9.603 -55.516 1.00 17.50 58 ALA B O 1
ATOM 1397 N N . ARG B 1 37 ? 30.289 9.393 -54.590 1.00 15.35 59 ARG B N 1
ATOM 1398 C CA . ARG B 1 37 ? 30.930 9.765 -55.856 1.00 15.62 59 ARG B CA 1
ATOM 1399 C C . ARG B 1 37 ? 30.784 8.651 -56.881 1.00 14.13 59 ARG B C 1
ATOM 1400 O O . ARG B 1 37 ? 30.536 8.918 -58.067 1.00 15.56 59 ARG B O 1
ATOM 1408 N N . TYR B 1 38 ? 30.892 7.402 -56.434 1.00 13.86 60 TYR B N 1
ATOM 1409 C CA . TYR B 1 38 ? 30.565 6.251 -57.264 1.00 13.24 60 TYR B CA 1
ATOM 1410 C C . TYR B 1 38 ? 29.147 6.341 -57.858 1.00 13.13 60 TYR B C 1
ATOM 1411 O O . TYR B 1 38 ? 28.968 6.115 -59.043 1.00 13.49 60 TYR B O 1
ATOM 1420 N N . GLU B 1 39 ? 28.154 6.690 -57.042 1.00 13.66 61 GLU B N 1
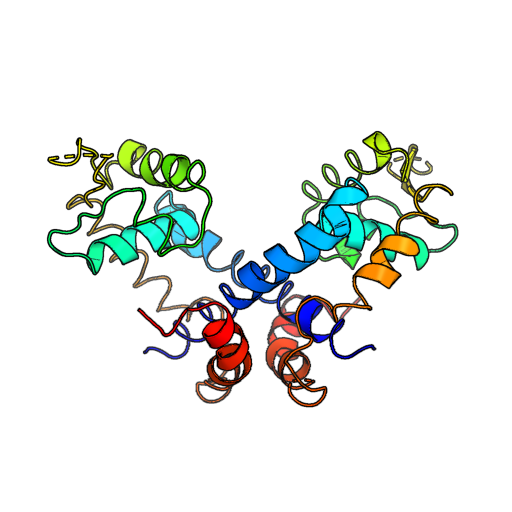ATOM 1421 C CA . GLU B 1 39 ? 26.788 6.735 -57.522 1.00 13.97 61 GLU B CA 1
ATOM 1422 C C . GLU B 1 39 ? 26.612 7.783 -58.631 1.00 13.70 61 GLU B C 1
ATOM 1423 O O . GLU B 1 39 ? 25.882 7.556 -59.588 1.00 15.42 61 GLU B O 1
ATOM 1429 N N . ALA B 1 40 ? 27.313 8.899 -58.519 1.00 14.54 62 ALA B N 1
ATOM 1430 C CA . ALA B 1 40 ? 27.311 9.928 -59.559 1.00 15.57 62 ALA B CA 1
ATOM 1431 C C . ALA B 1 40 ? 27.893 9.438 -60.890 1.00 13.86 62 ALA B C 1
ATOM 1432 O O . ALA B 1 40 ? 27.334 9.698 -61.961 1.00 15.82 62 ALA B O 1
ATOM 1434 N N . LEU B 1 41 ? 29.001 8.712 -60.827 1.00 13.96 63 LEU B N 1
ATOM 1435 C CA . LEU B 1 41 ? 29.553 8.088 -62.034 1.00 14.94 63 LEU B CA 1
ATOM 1436 C C . LEU B 1 41 ? 28.582 7.114 -62.669 1.00 16.05 63 LEU B C 1
ATOM 1437 O O . LEU B 1 41 ? 28.419 7.088 -63.899 1.00 17.40 63 LEU B O 1
ATOM 1442 N N . VAL B 1 42 ? 27.973 6.258 -61.859 1.00 15.71 64 VAL B N 1
ATOM 1443 C CA . VAL B 1 42 ? 27.001 5.302 -62.404 1.00 15.89 64 VAL B CA 1
ATOM 1444 C C . VAL B 1 42 ? 25.908 6.038 -63.176 1.00 16.17 64 VAL B C 1
ATOM 1445 O O . VAL B 1 42 ? 25.554 5.655 -64.307 1.00 17.62 64 VAL B O 1
ATOM 1449 N N . LEU B 1 43 ? 25.384 7.104 -62.584 1.00 16.20 65 LEU B N 1
ATOM 1450 C CA . LEU B 1 43 ? 24.338 7.844 -63.249 1.00 15.91 65 LEU B CA 1
ATOM 1451 C C . LEU B 1 43 ? 24.794 8.320 -64.637 1.00 16.91 65 LEU B C 1
ATOM 1452 O O . LEU B 1 43 ? 24.052 8.222 -65.624 1.00 17.42 65 LEU B O 1
ATOM 1457 N N . LEU B 1 44 ? 25.997 8.861 -64.725 1.00 15.56 66 LEU B N 1
ATOM 1458 C CA . LEU B 1 44 ? 26.482 9.300 -66.020 1.00 15.45 66 LEU B CA 1
ATOM 1459 C C . LEU B 1 44 ? 26.586 8.187 -67.069 1.00 16.45 66 LEU B C 1
ATOM 1460 O O . LEU B 1 44 ? 26.353 8.468 -68.254 1.00 17.42 66 LEU B O 1
ATOM 1465 N N . THR B 1 45 ? 26.881 6.945 -66.649 1.00 15.50 67 THR B N 1
ATOM 1466 C CA . THR B 1 45 ? 26.916 5.808 -67.583 1.00 15.42 67 THR B CA 1
ATOM 1467 C C . THR B 1 45 ? 25.521 5.370 -68.064 1.00 16.29 67 THR B C 1
ATOM 1468 O O . THR B 1 45 ? 25.424 4.515 -68.921 1.00 20.35 67 THR B O 1
ATOM 1472 N N . PHE B 1 46 ? 24.464 5.946 -67.504 1.00 15.51 68 PHE B N 1
ATOM 1473 C CA . PHE B 1 46 ? 23.085 5.720 -67.972 1.00 15.76 68 PHE B CA 1
ATOM 1474 C C . PHE B 1 46 ? 22.482 6.976 -68.617 1.00 16.84 68 PHE B C 1
ATOM 1475 O O . PHE B 1 46 ? 21.263 7.071 -68.801 1.00 19.08 68 PHE B O 1
ATOM 1483 N N . SER B 1 47 ? 23.341 7.949 -68.928 1.00 17.96 69 SER B N 1
ATOM 1484 C CA . SER B 1 47 ? 22.889 9.218 -69.481 1.00 19.75 69 SER B CA 1
ATOM 1485 C C . SER B 1 47 ? 23.435 9.367 -70.907 1.00 19.82 69 SER B C 1
ATOM 1486 O O . SER B 1 47 ? 24.527 8.895 -71.205 1.00 19.63 69 SER B O 1
ATOM 1489 N N . LYS B 1 48 ? 22.630 9.980 -71.781 1.00 22.06 70 LYS B N 1
ATOM 1490 C CA . LYS B 1 48 ? 23.037 10.233 -73.157 1.00 22.48 70 LYS B CA 1
ATOM 1491 C C . LYS B 1 48 ? 24.420 10.916 -73.191 1.00 21.92 70 LYS B C 1
ATOM 1492 O O . LYS B 1 48 ? 24.651 11.958 -72.535 1.00 22.96 70 LYS B O 1
ATOM 1498 N N . SER B 1 49 ? 25.335 10.286 -73.937 1.00 23.66 71 SER B N 1
ATOM 1499 C CA . SER B 1 49 ? 26.706 10.776 -74.171 1.00 25.54 71 SER B CA 1
ATOM 1500 C C . SER B 1 49 ? 27.540 10.874 -72.903 1.00 22.39 71 SER B C 1
ATOM 1501 O O . SER B 1 49 ? 28.568 11.551 -72.876 1.00 22.81 71 SER B O 1
ATOM 1504 N N . GLY B 1 50 ? 27.108 10.187 -71.852 1.00 20.48 72 GLY B N 1
ATOM 1505 C CA . GLY B 1 50 ? 27.799 10.273 -70.565 1.00 18.73 72 GLY B CA 1
ATOM 1506 C C . GLY B 1 50 ? 27.790 11.625 -69.895 1.00 17.35 72 GLY B C 1
ATOM 1507 O O . GLY B 1 50 ? 28.649 11.887 -69.049 1.00 17.19 72 GLY B O 1
ATOM 1508 N N . GLU B 1 51 ? 26.803 12.451 -70.224 1.00 19.56 73 GLU B N 1
ATOM 1509 C CA . GLU B 1 51 ? 26.798 13.863 -69.865 1.00 18.98 73 GLU B CA 1
ATOM 1510 C C . GLU B 1 51 ? 25.486 14.264 -69.220 1.00 17.78 73 GLU B C 1
ATOM 1511 O O . GLU B 1 51 ? 24.423 13.869 -69.693 1.00 22.13 73 GLU B O 1
ATOM 1517 N N . LEU B 1 52 ? 25.546 15.028 -68.134 1.00 17.49 74 LEU B N 1
ATOM 1518 C CA . LEU B 1 52 ? 24.360 15.674 -67.570 1.00 18.30 74 LEU B CA 1
ATOM 1519 C C . LEU B 1 52 ? 24.664 17.058 -67.042 1.00 17.83 74 LEU B C 1
ATOM 1520 O O . LEU B 1 52 ? 25.785 17.312 -66.569 1.00 18.24 74 LEU B O 1
ATOM 1525 N N . PRO B 1 53 ? 23.659 17.962 -67.095 1.00 19.91 75 PRO B N 1
ATOM 1526 C CA . PRO B 1 53 ? 23.806 19.212 -66.353 1.00 19.66 75 PRO B CA 1
ATOM 1527 C C . PRO B 1 53 ? 23.892 18.888 -64.882 1.00 19.76 75 PRO B C 1
ATOM 1528 O O . PRO B 1 53 ? 23.261 17.926 -64.422 1.00 21.30 75 PRO B O 1
ATOM 1532 N N . MET B 1 54 ? 24.616 19.701 -64.128 1.00 20.79 76 MET B N 1
ATOM 1533 C CA A MET B 1 54 ? 24.787 19.508 -62.684 0.50 23.17 76 MET B CA 1
ATOM 1534 C CA B MET B 1 54 ? 24.787 19.387 -62.720 0.50 22.42 76 MET B CA 1
ATOM 1535 C C . MET B 1 54 ? 23.444 19.465 -61.971 1.00 22.17 76 MET B C 1
ATOM 1536 O O . MET B 1 54 ? 23.237 18.711 -61.027 1.00 24.52 76 MET B O 1
ATOM 1545 N N . SER B 1 55 ? 22.520 20.306 -62.429 1.00 25.22 77 SER B N 1
ATOM 1546 C CA . SER B 1 55 ? 21.183 20.385 -61.837 1.00 23.94 77 SER B CA 1
ATOM 1547 C C . SER B 1 55 ? 20.437 19.047 -61.963 1.00 23.96 77 SER B C 1
ATOM 1548 O O . SER B 1 55 ? 19.778 18.608 -61.013 1.00 26.73 77 SER B O 1
ATOM 1551 N N . LYS B 1 56 ? 20.559 18.391 -63.116 1.00 23.63 78 LYS B N 1
ATOM 1552 C CA . LYS B 1 56 ? 19.908 17.111 -63.365 1.00 23.31 78 LYS B CA 1
ATOM 1553 C C . LYS B 1 56 ? 20.565 15.974 -62.562 1.00 23.67 78 LYS B C 1
ATOM 1554 O O . LYS B 1 56 ? 19.881 15.037 -62.129 1.00 23.53 78 LYS B O 1
ATOM 1558 N N . ILE B 1 57 ? 21.882 16.041 -62.361 1.00 22.25 79 ILE B N 1
ATOM 1559 C CA . ILE B 1 57 ? 22.563 15.064 -61.512 1.00 20.26 79 ILE B CA 1
ATOM 1560 C C . ILE B 1 57 ? 21.939 15.082 -60.111 1.00 20.78 79 ILE B C 1
ATOM 1561 O O . ILE B 1 57 ? 21.609 14.027 -59.557 1.00 21.90 79 ILE B O 1
ATOM 1566 N N . GLY B 1 58 ? 21.774 16.274 -59.547 1.00 21.66 80 GLY B N 1
ATOM 1567 C CA . GLY B 1 58 ? 21.158 16.409 -58.223 1.00 22.72 80 GLY B CA 1
ATOM 1568 C C . GLY B 1 58 ? 19.730 15.905 -58.186 1.00 23.48 80 GLY B C 1
ATOM 1569 O O . GLY B 1 58 ? 19.324 15.249 -57.224 1.00 23.02 80 GLY B O 1
ATOM 1570 N N . GLU B 1 59 ? 18.944 16.231 -59.211 1.00 22.49 81 GLU B N 1
ATOM 1571 C CA . GLU B 1 59 ? 17.555 15.759 -59.292 1.00 24.60 81 GLU B CA 1
ATOM 1572 C C . GLU B 1 59 ? 17.442 14.234 -59.337 1.00 23.77 81 GLU B C 1
ATOM 1573 O O . GLU B 1 59 ? 16.568 13.649 -58.676 1.00 28.55 81 GLU B O 1
ATOM 1579 N N . ARG B 1 60 ? 18.336 13.591 -60.091 1.00 25.33 82 ARG B N 1
ATOM 1580 C CA . ARG B 1 60 ? 18.272 12.142 -60.269 1.00 25.01 82 ARG B CA 1
ATOM 1581 C C . ARG B 1 60 ? 18.797 11.382 -59.052 1.00 25.79 82 ARG B C 1
ATOM 1582 O O . ARG B 1 60 ? 18.253 10.338 -58.695 1.00 28.84 82 ARG B O 1
ATOM 1586 N N . LEU B 1 61 ? 19.839 11.915 -58.410 1.00 24.95 83 LEU B N 1
ATOM 1587 C CA . LEU B 1 61 ? 20.402 11.303 -57.196 1.00 23.70 83 LEU B CA 1
ATOM 1588 C C . LEU B 1 61 ? 19.670 11.739 -55.921 1.00 21.17 83 LEU B C 1
ATOM 1589 O O . LEU B 1 61 ? 19.920 11.183 -54.837 1.00 27.47 83 LEU B O 1
ATOM 1594 N N . MET B 1 62 ? 18.784 12.725 -56.041 1.00 21.60 84 MET B N 1
ATOM 1595 C CA A MET B 1 62 ? 18.075 13.307 -54.904 0.50 20.83 84 MET B CA 1
ATOM 1596 C CA B MET B 1 62 ? 18.082 13.297 -54.891 0.50 20.96 84 MET B CA 1
ATOM 1597 C C . MET B 1 62 ? 19.091 13.831 -53.875 1.00 20.40 84 MET B C 1
ATOM 1598 O O . MET B 1 62 ? 18.984 13.555 -52.669 1.00 25.76 84 MET B O 1
ATOM 1607 N N . VAL B 1 63 ? 20.064 14.601 -54.366 1.00 21.43 85 VAL B N 1
ATOM 1608 C CA . VAL B 1 63 ? 21.047 15.249 -53.516 1.00 23.38 85 VAL B CA 1
ATOM 1609 C C . VAL B 1 63 ? 21.099 16.744 -53.790 1.00 23.58 85 VAL B C 1
ATOM 1610 O O . VAL B 1 63 ? 20.869 17.221 -54.913 1.00 26.33 85 VAL B O 1
ATOM 1614 N N . HIS B 1 64 ? 21.378 17.449 -52.704 1.00 22.76 86 HIS B N 1
ATOM 1615 C CA A HIS B 1 64 ? 21.512 18.903 -52.707 0.50 24.75 86 HIS B CA 1
ATOM 1616 C CA B HIS B 1 64 ? 21.597 18.894 -52.633 0.50 26.08 86 HIS B CA 1
ATOM 1617 C C . HIS B 1 64 ? 22.559 19.399 -53.679 1.00 23.49 86 HIS B C 1
ATOM 1618 O O . HIS B 1 64 ? 23.597 18.796 -53.842 1.00 23.00 86 HIS B O 1
ATOM 1631 N N . PRO B 1 65 ? 22.269 20.536 -54.371 1.00 27.09 87 PRO B N 1
ATOM 1632 C CA . PRO B 1 65 ? 23.261 21.046 -55.344 1.00 26.89 87 PRO B CA 1
ATOM 1633 C C . PRO B 1 65 ? 24.689 21.218 -54.810 1.00 24.75 87 PRO B C 1
ATOM 1634 O O . PRO B 1 65 ? 25.659 21.047 -55.560 1.00 24.38 87 PRO B O 1
ATOM 1638 N N . THR B 1 66 ? 24.823 21.570 -53.533 1.00 29.64 88 THR B N 1
ATOM 1639 C CA . THR B 1 66 ? 26.151 21.775 -52.926 1.00 25.14 88 THR B CA 1
ATOM 1640 C C . THR B 1 66 ? 26.929 20.436 -52.854 1.00 25.02 88 THR B C 1
ATOM 1641 O O . THR B 1 66 ? 28.163 20.386 -52.980 1.00 30.06 88 THR B O 1
ATOM 1645 N N . SER B 1 67 ? 26.189 19.345 -52.668 1.00 24.54 89 SER B N 1
ATOM 1646 C CA A SER B 1 67 ? 26.771 17.997 -52.672 0.50 23.78 89 SER B CA 1
ATOM 1647 C CA B SER B 1 67 ? 26.792 18.022 -52.662 0.50 24.22 89 SER B CA 1
ATOM 1648 C C . SER B 1 67 ? 27.192 17.623 -54.090 1.00 23.04 89 SER B C 1
ATOM 1649 O O . SER B 1 67 ? 28.248 17.013 -54.298 1.00 22.17 89 SER B O 1
ATOM 1654 N N . VAL B 1 68 ? 26.354 17.964 -55.076 1.00 21.36 90 VAL B N 1
ATOM 1655 C CA . VAL B 1 68 ? 26.699 17.648 -56.469 1.00 20.11 90 VAL B CA 1
ATOM 1656 C C . VAL B 1 68 ? 28.008 18.356 -56.836 1.00 22.92 90 VAL B C 1
ATOM 1657 O O . VAL B 1 68 ? 28.911 17.755 -57.429 1.00 22.74 90 VAL B O 1
ATOM 1661 N N . THR B 1 69 ? 28.126 19.622 -56.445 1.00 20.48 91 THR B N 1
ATOM 1662 C CA . THR B 1 69 ? 29.290 20.435 -56.797 1.00 21.46 91 THR B CA 1
ATOM 1663 C C . THR B 1 69 ? 30.557 19.825 -56.259 1.00 20.42 91 THR B C 1
ATOM 1664 O O . THR B 1 69 ? 31.556 19.686 -56.975 1.00 22.57 91 THR B O 1
ATOM 1668 N N . ASN B 1 70 ? 30.524 19.452 -54.987 1.00 21.29 92 ASN B N 1
ATOM 1669 C CA A ASN B 1 70 ? 31.667 18.851 -54.316 0.50 24.42 92 ASN B CA 1
ATOM 1670 C CA B ASN B 1 70 ? 31.712 18.882 -54.372 0.50 23.70 92 ASN B CA 1
ATOM 1671 C C . ASN B 1 70 ? 32.023 17.510 -54.971 1.00 20.30 92 ASN B C 1
ATOM 1672 O O . ASN B 1 70 ? 33.191 17.205 -55.236 1.00 20.76 92 ASN B O 1
ATOM 1681 N N . THR B 1 71 ? 30.994 16.703 -55.222 1.00 19.52 93 THR B N 1
ATOM 1682 C CA . THR B 1 71 ? 31.178 15.390 -55.840 1.00 18.64 93 THR B CA 1
ATOM 1683 C C . THR B 1 71 ? 31.814 15.516 -57.235 1.00 16.24 93 THR B C 1
ATOM 1684 O O . THR B 1 71 ? 32.796 14.822 -57.542 1.00 18.13 93 THR B O 1
ATOM 1688 N N . VAL B 1 72 ? 31.247 16.384 -58.072 1.00 17.23 94 VAL B N 1
ATOM 1689 C CA . VAL B 1 72 ? 31.741 16.557 -59.436 1.00 17.98 94 VAL B CA 1
ATOM 1690 C C . VAL B 1 72 ? 33.178 17.071 -59.413 1.00 17.11 94 VAL B C 1
ATOM 1691 O O . VAL B 1 72 ? 34.023 16.565 -60.150 1.00 16.82 94 VAL B O 1
ATOM 1695 N N . ASP B 1 73 ? 33.460 18.037 -58.552 1.00 17.23 95 ASP B N 1
ATOM 1696 C CA . ASP B 1 73 ? 34.814 18.562 -58.449 1.00 15.57 95 ASP B CA 1
ATOM 1697 C C . ASP B 1 73 ? 35.849 17.496 -58.104 1.00 15.52 95 ASP B C 1
ATOM 1698 O O . ASP B 1 73 ? 36.921 17.434 -58.705 1.00 16.42 95 ASP B O 1
ATOM 1703 N N . ARG B 1 74 ? 35.509 16.632 -57.153 1.00 16.25 96 ARG B N 1
ATOM 1704 C CA A ARG B 1 74 ? 36.389 15.540 -56.748 0.50 16.27 96 ARG B CA 1
ATOM 1705 C CA B ARG B 1 74 ? 36.425 15.564 -56.771 0.50 16.17 96 ARG B CA 1
ATOM 1706 C C . ARG B 1 74 ? 36.532 14.484 -57.849 1.00 14.49 96 ARG B C 1
ATOM 1707 O O . ARG B 1 74 ? 37.588 13.872 -58.007 1.00 15.93 96 ARG B O 1
ATOM 1722 N N . LEU B 1 75 ? 35.458 14.239 -58.602 1.00 14.52 97 LEU B N 1
ATOM 1723 C CA . LEU B 1 75 ? 35.578 13.332 -59.751 1.00 14.71 97 LEU B CA 1
ATOM 1724 C C . LEU B 1 75 ? 36.506 13.939 -60.824 1.00 13.90 97 LEU B C 1
ATOM 1725 O O . LEU B 1 75 ? 37.280 13.224 -61.471 1.00 15.21 97 LEU B O 1
ATOM 1730 N N . VAL B 1 76 ? 36.397 15.250 -61.051 1.00 14.07 98 VAL B N 1
ATOM 1731 C CA . VAL B 1 76 ? 37.279 15.935 -62.015 1.00 14.08 98 VAL B CA 1
ATOM 1732 C C . VAL B 1 76 ? 38.717 15.852 -61.518 1.00 15.07 98 VAL B C 1
ATOM 1733 O O . VAL B 1 76 ? 39.663 15.536 -62.267 1.00 16.65 98 VAL B O 1
ATOM 1737 N N . ARG B 1 77 ? 38.888 16.118 -60.231 1.00 15.98 99 ARG B N 1
ATOM 1738 C CA . ARG B 1 77 ? 40.212 16.064 -59.636 1.00 16.81 99 ARG B CA 1
ATOM 1739 C C . ARG B 1 77 ? 40.887 14.695 -59.880 1.00 16.94 99 ARG B C 1
ATOM 1740 O O . ARG B 1 77 ? 42.079 14.600 -60.123 1.00 19.98 99 ARG B O 1
ATOM 1748 N N . SER B 1 78 ? 40.089 13.630 -59.859 1.00 16.85 100 SER B N 1
ATOM 1749 C CA . SER B 1 78 ? 40.568 12.270 -60.103 1.00 16.91 100 SER B CA 1
ATOM 1750 C C . SER B 1 78 ? 40.660 11.868 -61.600 1.00 17.40 100 SER B C 1
ATOM 1751 O O . SER B 1 78 ? 41.052 10.757 -61.904 1.00 19.73 100 SER B O 1
ATOM 1754 N N . GLY B 1 79 ? 40.287 12.755 -62.515 1.00 16.42 101 GLY B N 1
ATOM 1755 C CA . GLY B 1 79 ? 40.354 12.495 -63.946 1.00 16.11 101 GLY B CA 1
ATOM 1756 C C . GLY B 1 79 ? 39.182 11.672 -64.457 1.00 15.13 101 GLY B C 1
ATOM 1757 O O . GLY B 1 79 ? 39.242 11.116 -65.562 1.00 17.33 101 GLY B O 1
ATOM 1758 N N . LEU B 1 80 ? 38.103 11.578 -63.683 1.00 14.64 102 LEU B N 1
ATOM 1759 C CA . LEU B 1 80 ? 36.996 10.645 -63.976 1.00 13.80 102 LEU B CA 1
ATOM 1760 C C . LEU B 1 80 ? 35.813 11.333 -64.647 1.00 13.73 102 LEU B C 1
ATOM 1761 O O . LEU B 1 80 ? 34.973 10.657 -65.251 1.00 13.76 102 LEU B O 1
ATOM 1766 N N . VAL B 1 81 ? 35.757 12.655 -64.540 1.00 13.93 103 VAL B N 1
ATOM 1767 C CA . VAL B 1 81 ? 34.743 13.513 -65.138 1.00 14.71 103 VAL B CA 1
ATOM 1768 C C . VAL B 1 81 ? 35.474 14.740 -65.691 1.00 14.36 103 VAL B C 1
ATOM 1769 O O . VAL B 1 81 ? 36.534 15.118 -65.179 1.00 14.94 103 VAL B O 1
ATOM 1773 N N . ALA B 1 82 ? 34.893 15.332 -66.733 1.00 15.35 104 ALA B N 1
ATOM 1774 C CA . ALA B 1 82 ? 35.284 16.644 -67.209 1.00 15.80 104 ALA B CA 1
ATOM 1775 C C . ALA B 1 82 ? 34.075 17.573 -67.133 1.00 14.74 104 ALA B C 1
ATOM 1776 O O . ALA B 1 82 ? 32.932 17.138 -67.317 1.00 17.67 104 ALA B O 1
ATOM 1778 N N . LYS B 1 83 ? 34.335 18.848 -66.827 1.00 15.69 105 LYS B N 1
ATOM 1779 C CA . LYS B 1 83 ? 33.307 19.874 -66.737 1.00 16.98 105 LYS B CA 1
ATOM 1780 C C . LYS B 1 83 ? 33.473 20.864 -67.877 1.00 17.32 105 LYS B C 1
ATOM 1781 O O . LYS B 1 83 ? 34.588 21.162 -68.269 1.00 19.71 105 LYS B O 1
ATOM 1787 N N . ARG B 1 84 ? 32.356 21.400 -68.355 1.00 16.41 106 ARG B N 1
ATOM 1788 C CA . ARG B 1 84 ? 32.305 22.494 -69.309 1.00 18.09 106 ARG B CA 1
ATOM 1789 C C . ARG B 1 84 ? 31.047 23.300 -69.087 1.00 18.30 106 ARG B C 1
ATOM 1790 O O . ARG B 1 84 ? 30.057 22.781 -68.551 1.00 20.43 106 ARG B O 1
ATOM 1798 N N . PRO B 1 85 ? 31.043 24.550 -69.569 1.00 20.52 107 PRO B N 1
ATOM 1799 C CA . PRO B 1 85 ? 29.826 25.326 -69.456 1.00 22.36 107 PRO B CA 1
ATOM 1800 C C . PRO B 1 85 ? 28.697 24.714 -70.267 1.00 22.11 107 PRO B C 1
ATOM 1801 O O . PRO B 1 85 ? 28.935 24.058 -71.293 1.00 25.48 107 PRO B O 1
ATOM 1805 N N . ASN B 1 86 ? 27.484 24.926 -69.783 1.00 26.56 108 ASN B N 1
ATOM 1806 C CA . ASN B 1 86 ? 26.297 24.454 -70.457 1.00 29.58 108 ASN B CA 1
ATOM 1807 C C . ASN B 1 86 ? 25.872 25.502 -71.499 1.00 32.28 108 ASN B C 1
ATOM 1808 O O . ASN B 1 86 ? 25.589 26.636 -71.134 1.00 38.49 108 ASN B O 1
ATOM 1813 N N . PRO B 1 87 ? 25.854 25.122 -72.797 1.00 33.06 109 PRO B N 1
ATOM 1814 C CA . PRO B 1 87 ? 25.447 26.035 -73.863 1.00 34.18 109 PRO B CA 1
ATOM 1815 C C . PRO B 1 87 ? 23.945 25.981 -74.122 1.00 39.69 109 PRO B C 1
ATOM 1816 O O . PRO B 1 87 ? 23.244 26.962 -73.880 1.00 51.60 109 PRO B O 1
ATOM 1820 N N . THR B 1 93 ? 26.564 24.245 -65.749 1.00 26.22 115 THR B N 1
ATOM 1821 C CA . THR B 1 93 ? 27.717 23.374 -65.974 1.00 22.86 115 THR B CA 1
ATOM 1822 C C . THR B 1 93 ? 27.308 21.946 -66.354 1.00 20.18 115 THR B C 1
ATOM 1823 O O . THR B 1 93 ? 26.419 21.368 -65.728 1.00 23.46 115 THR B O 1
ATOM 1827 N N . LEU B 1 94 ? 27.982 21.387 -67.367 1.00 18.98 116 LEU B N 1
ATOM 1828 C CA . LEU B 1 94 ? 27.770 20.016 -67.833 1.00 17.79 116 LEU B CA 1
ATOM 1829 C C . LEU B 1 94 ? 28.927 19.169 -67.311 1.00 17.79 116 LEU B C 1
ATOM 1830 O O . LEU B 1 94 ? 30.078 19.579 -67.407 1.00 19.48 116 LEU B O 1
ATOM 1835 N N . ALA B 1 95 ? 28.600 18.011 -66.738 1.00 15.95 117 ALA B N 1
ATOM 1836 C CA . ALA B 1 95 ? 29.580 17.022 -66.317 1.00 15.44 117 ALA B CA 1
ATOM 1837 C C . ALA B 1 95 ? 29.531 15.841 -67.257 1.00 15.78 117 ALA B C 1
ATOM 1838 O O . ALA B 1 95 ? 28.451 15.292 -67.479 1.00 18.45 117 ALA B O 1
ATOM 1840 N N . THR B 1 96 ? 30.689 15.421 -67.739 1.00 14.27 118 THR B N 1
ATOM 1841 C CA . THR B 1 96 ? 30.802 14.295 -68.666 1.00 15.39 118 THR B CA 1
ATOM 1842 C C . THR B 1 96 ? 31.802 13.277 -68.152 1.00 15.81 118 THR B C 1
ATOM 1843 O O . THR B 1 96 ? 32.908 13.607 -67.784 1.00 16.74 118 THR B O 1
ATOM 1847 N N . ILE B 1 97 ? 31.389 12.018 -68.107 1.00 14.96 119 ILE B N 1
ATOM 1848 C CA . ILE B 1 97 ? 32.279 10.952 -67.653 1.00 14.52 119 ILE B CA 1
ATOM 1849 C C . ILE B 1 97 ? 33.383 10.757 -68.679 1.00 14.77 119 ILE B C 1
ATOM 1850 O O . ILE B 1 97 ? 33.120 10.749 -69.900 1.00 17.79 119 ILE B O 1
ATOM 1855 N N . THR B 1 98 ? 34.615 10.576 -68.212 1.00 14.48 120 THR B N 1
ATOM 1856 C CA . THR B 1 98 ? 35.754 10.344 -69.097 1.00 15.94 120 THR B CA 1
ATOM 1857 C C . THR B 1 98 ? 35.926 8.860 -69.328 1.00 16.58 120 THR B C 1
ATOM 1858 O O . THR B 1 98 ? 35.308 8.057 -68.654 1.00 16.61 120 THR B O 1
ATOM 1862 N N . ASP B 1 99 ? 36.764 8.491 -70.282 1.00 18.43 121 ASP B N 1
ATOM 1863 C CA . ASP B 1 99 ? 37.061 7.075 -70.474 1.00 18.36 121 ASP B CA 1
ATOM 1864 C C . ASP B 1 99 ? 37.677 6.410 -69.229 1.00 18.93 121 ASP B C 1
ATOM 1865 O O . ASP B 1 99 ? 37.333 5.272 -68.894 1.00 19.20 121 ASP B O 1
ATOM 1870 N N . LYS B 1 100 ? 38.539 7.128 -68.511 1.00 17.81 122 LYS B N 1
ATOM 1871 C CA . LYS B 1 100 ? 39.075 6.634 -67.230 1.00 18.26 122 LYS B CA 1
ATOM 1872 C C . LYS B 1 100 ? 37.922 6.421 -66.232 1.00 16.41 122 LYS B C 1
ATOM 1873 O O . LYS B 1 100 ? 37.870 5.423 -65.516 1.00 16.38 122 LYS B O 1
ATOM 1879 N N . GLY B 1 101 ? 36.982 7.362 -66.215 1.00 14.60 123 GLY B N 1
ATOM 1880 C CA . GLY B 1 101 ? 35.792 7.251 -65.356 1.00 14.61 123 GLY B CA 1
ATOM 1881 C C . GLY B 1 101 ? 34.987 6.007 -65.666 1.00 14.89 123 GLY B C 1
ATOM 1882 O O . GLY B 1 101 ? 34.520 5.320 -64.748 1.00 14.71 123 GLY B O 1
ATOM 1883 N N . ARG B 1 102 ? 34.800 5.727 -66.947 1.00 14.30 124 ARG B N 1
ATOM 1884 C CA . ARG B 1 102 ? 34.064 4.517 -67.342 1.00 14.85 124 ARG B CA 1
ATOM 1885 C C . ARG B 1 102 ? 34.800 3.247 -66.904 1.00 15.44 124 ARG B C 1
ATOM 1886 O O . ARG B 1 102 ? 34.168 2.290 -66.446 1.00 15.81 124 ARG B O 1
ATOM 1894 N N . GLU B 1 103 ? 36.125 3.221 -67.048 1.00 16.29 125 GLU B N 1
ATOM 1895 C CA A GLU B 1 103 ? 36.913 2.064 -66.610 0.50 17.16 125 GLU B CA 1
ATOM 1896 C CA B GLU B 1 103 ? 36.923 2.076 -66.616 0.50 17.10 125 GLU B CA 1
ATOM 1897 C C . GLU B 1 103 ? 36.779 1.877 -65.104 1.00 17.36 125 GLU B C 1
ATOM 1898 O O . GLU B 1 103 ? 36.583 0.760 -64.624 1.00 17.65 125 GLU B O 1
ATOM 1909 N N . VAL B 1 104 ? 36.869 2.968 -64.351 1.00 17.02 126 VAL B N 1
ATOM 1910 C CA . VAL B 1 104 ? 36.742 2.894 -62.901 1.00 16.92 126 VAL B CA 1
ATOM 1911 C C . VAL B 1 104 ? 35.372 2.409 -62.434 1.00 16.11 126 VAL B C 1
ATOM 1912 O O . VAL B 1 104 ? 35.266 1.574 -61.517 1.00 17.44 126 VAL B O 1
ATOM 1916 N N . VAL B 1 105 ? 34.310 2.945 -63.018 1.00 17.62 127 VAL B N 1
ATOM 1917 C CA A VAL B 1 105 ? 33.018 2.545 -62.517 0.50 18.60 127 VAL B CA 1
ATOM 1918 C CA B VAL B 1 105 ? 32.914 2.530 -62.700 0.50 18.43 127 VAL B CA 1
ATOM 1919 C C . VAL B 1 105 ? 32.745 1.054 -62.893 1.00 18.92 127 VAL B C 1
ATOM 1920 O O . VAL B 1 105 ? 32.144 0.342 -62.086 1.00 21.26 127 VAL B O 1
ATOM 1927 N N . GLU B 1 106 ? 33.251 0.570 -64.024 1.00 19.01 128 GLU B N 1
ATOM 1928 C CA . GLU B 1 106 ? 33.092 -0.847 -64.338 1.00 21.05 128 GLU B CA 1
ATOM 1929 C C . GLU B 1 106 ? 33.781 -1.702 -63.260 1.00 18.31 128 GLU B C 1
ATOM 1930 O O . GLU B 1 106 ? 33.225 -2.676 -62.752 1.00 19.45 128 GLU B O 1
ATOM 1933 N N . ALA B 1 107 ? 35.006 -1.340 -62.918 1.00 16.68 129 ALA B N 1
ATOM 1934 C CA . ALA B 1 107 ? 35.775 -2.085 -61.925 1.00 16.76 129 ALA B CA 1
ATOM 1935 C C . ALA B 1 107 ? 35.134 -2.014 -60.535 1.00 17.69 129 ALA B C 1
ATOM 1936 O O . ALA B 1 107 ? 35.010 -3.031 -59.855 1.00 18.42 129 ALA B O 1
ATOM 1938 N N . ALA B 1 108 ? 34.748 -0.813 -60.125 1.00 16.58 130 ALA B N 1
ATOM 1939 C CA . ALA B 1 108 ? 34.149 -0.622 -58.811 1.00 16.30 130 ALA B CA 1
ATOM 1940 C C . ALA B 1 108 ? 32.826 -1.383 -58.714 1.00 15.19 130 ALA B C 1
ATOM 1941 O O . ALA B 1 108 ? 32.532 -2.004 -57.687 1.00 16.26 130 ALA B O 1
ATOM 1943 N N . THR B 1 109 ? 32.031 -1.351 -59.783 1.00 16.10 131 THR B N 1
ATOM 1944 C CA . THR B 1 109 ? 30.752 -2.079 -59.788 1.00 16.32 131 THR B CA 1
ATOM 1945 C C . THR B 1 109 ? 30.978 -3.586 -59.638 1.00 16.54 131 THR B C 1
ATOM 1946 O O . THR B 1 109 ? 30.278 -4.256 -58.871 1.00 15.99 131 THR B O 1
ATOM 1950 N N . ARG B 1 110 ? 31.950 -4.120 -60.368 1.00 17.40 132 ARG B N 1
ATOM 1951 C CA . ARG B 1 110 ? 32.283 -5.529 -60.227 1.00 17.66 132 ARG B CA 1
ATOM 1952 C C . ARG B 1 110 ? 32.665 -5.871 -58.787 1.00 16.08 132 ARG B C 1
ATOM 1953 O O . ARG B 1 110 ? 32.198 -6.862 -58.249 1.00 17.08 132 ARG B O 1
ATOM 1956 N N . ASP B 1 111 ? 33.510 -5.045 -58.175 1.00 15.78 133 ASP B N 1
ATOM 1957 C CA . ASP B 1 111 ? 33.941 -5.252 -56.794 1.00 17.48 133 ASP B CA 1
ATOM 1958 C C . ASP B 1 111 ? 32.754 -5.191 -55.821 1.00 15.86 133 ASP B C 1
ATOM 1959 O O . ASP B 1 111 ? 32.668 -6.006 -54.912 1.00 18.85 133 ASP B O 1
ATOM 1964 N N . LEU B 1 112 ? 31.871 -4.207 -55.994 1.00 14.35 134 LEU B N 1
ATOM 1965 C CA . LEU B 1 112 ? 30.699 -4.055 -55.116 1.00 13.43 134 LEU B CA 1
ATOM 1966 C C . LEU B 1 112 ? 29.725 -5.219 -55.276 1.00 13.18 134 LEU B C 1
ATOM 1967 O O . LEU B 1 112 ? 29.194 -5.745 -54.289 1.00 15.42 134 LEU B O 1
ATOM 1972 N N . MET B 1 113 ? 29.474 -5.625 -56.517 1.00 14.34 135 MET B N 1
ATOM 1973 C CA A MET B 1 113 ? 28.610 -6.778 -56.807 0.50 15.35 135 MET B CA 1
ATOM 1974 C CA B MET B 1 113 ? 28.600 -6.761 -56.750 0.50 15.32 135 MET B CA 1
ATOM 1975 C C . MET B 1 113 ? 29.145 -8.043 -56.131 1.00 16.48 135 MET B C 1
ATOM 1976 O O . MET B 1 113 ? 28.364 -8.842 -55.599 1.00 17.17 135 MET B O 1
ATOM 1985 N N . ALA B 1 114 ? 30.471 -8.209 -56.154 1.00 17.12 136 ALA B N 1
ATOM 1986 C CA . ALA B 1 114 ? 31.117 -9.383 -55.565 1.00 19.74 136 ALA B CA 1
ATOM 1987 C C . ALA B 1 114 ? 30.909 -9.485 -54.057 1.00 19.65 136 ALA B C 1
ATOM 1988 O O . ALA B 1 114 ? 30.981 -10.591 -53.507 1.00 25.88 136 ALA B O 1
ATOM 1990 N N . MET B 1 115 ? 30.683 -8.358 -53.381 1.00 16.47 137 MET B N 1
ATOM 1991 C CA . MET B 1 115 ? 30.387 -8.385 -51.940 1.00 16.25 137 MET B CA 1
ATOM 1992 C C . MET B 1 115 ? 28.924 -8.010 -51.644 1.00 15.54 137 MET B C 1
ATOM 1993 O O . MET B 1 115 ? 28.563 -7.748 -50.501 1.00 15.05 137 MET B O 1
ATOM 1998 N N . ASP B 1 116 ? 28.062 -8.043 -52.675 1.00 13.71 138 ASP B N 1
ATOM 1999 C CA . ASP B 1 116 ? 26.625 -7.785 -52.514 1.00 13.35 138 ASP B CA 1
ATOM 2000 C C . ASP B 1 116 ? 26.313 -6.489 -51.773 1.00 12.61 138 ASP B C 1
ATOM 2001 O O . ASP B 1 116 ? 25.341 -6.415 -51.007 1.00 13.39 138 ASP B O 1
ATOM 2006 N N . PHE B 1 117 ? 27.116 -5.460 -52.015 1.00 12.42 139 PHE B N 1
ATOM 2007 C CA . PHE B 1 117 ? 26.918 -4.160 -51.401 1.00 12.07 139 PHE B CA 1
ATOM 2008 C C . PHE B 1 117 ? 26.804 -4.220 -49.884 1.00 12.27 139 PHE B C 1
ATOM 2009 O O . PHE B 1 117 ? 26.113 -3.413 -49.281 1.00 13.89 139 PHE B O 1
ATOM 2017 N N . GLY B 1 118 ? 27.487 -5.183 -49.284 1.00 12.05 140 GLY B N 1
ATOM 2018 C CA . GLY B 1 118 ? 27.477 -5.315 -47.827 1.00 12.44 140 GLY B CA 1
ATOM 2019 C C . GLY B 1 118 ? 26.358 -6.159 -47.259 1.00 12.92 140 GLY B C 1
ATOM 2020 O O . GLY B 1 118 ? 26.310 -6.395 -46.053 1.00 13.20 140 GLY B O 1
ATOM 2021 N N . LEU B 1 119 ? 25.464 -6.646 -48.111 1.00 12.78 141 LEU B N 1
ATOM 2022 C CA . LEU B 1 119 ? 24.279 -7.385 -47.701 1.00 12.44 141 LEU B CA 1
ATOM 2023 C C . LEU B 1 119 ? 24.381 -8.872 -48.035 1.00 13.78 141 LEU B C 1
ATOM 2024 O O . LEU B 1 119 ? 23.360 -9.551 -48.070 1.00 13.59 141 LEU B O 1
ATOM 2029 N N . GLY B 1 120 ? 25.594 -9.388 -48.219 1.00 14.50 142 GLY B N 1
ATOM 2030 C CA . GLY B 1 120 ? 25.797 -10.795 -48.595 1.00 15.53 142 GLY B CA 1
ATOM 2031 C C . GLY B 1 120 ? 25.224 -11.838 -47.662 1.00 13.96 142 GLY B C 1
AT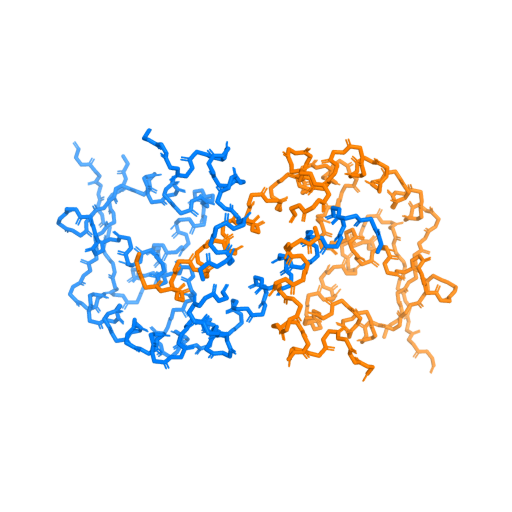OM 2032 O O . GLY B 1 120 ? 24.877 -12.938 -48.102 1.00 15.60 142 GLY B O 1
ATOM 2033 N N . ALA B 1 121 ? 25.102 -11.486 -46.387 1.00 13.49 143 ALA B N 1
ATOM 2034 C CA . ALA B 1 121 ? 24.600 -12.415 -45.380 1.00 13.99 143 ALA B CA 1
ATOM 2035 C C . ALA B 1 121 ? 23.077 -12.501 -45.382 1.00 13.26 143 ALA B C 1
ATOM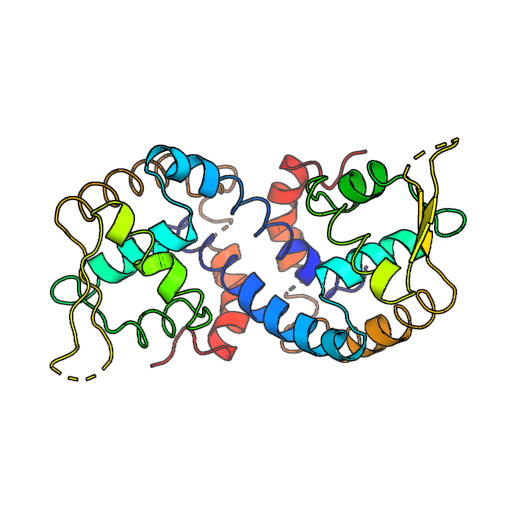 2036 O O . ALA B 1 121 ? 22.490 -13.345 -44.725 1.00 15.00 143 ALA B O 1
ATOM 2038 N N . TYR B 1 122 ? 22.432 -11.588 -46.099 1.00 12.18 144 TYR B N 1
ATOM 2039 C CA . TYR B 1 122 ? 20.978 -11.570 -46.268 1.00 12.38 144 TYR B CA 1
ATOM 2040 C C . TYR B 1 122 ? 20.647 -12.424 -47.486 1.00 12.80 144 TYR B C 1
ATOM 2041 O O . TYR B 1 122 ? 21.454 -12.582 -48.401 1.00 14.69 144 TYR B O 1
ATOM 2050 N N . ASP B 1 123 ? 19.447 -12.983 -47.516 1.00 12.90 145 ASP B N 1
ATOM 2051 C CA . ASP B 1 123 ? 18.960 -13.625 -48.754 1.00 13.75 145 ASP B CA 1
ATOM 2052 C C . ASP B 1 123 ? 18.115 -12.652 -49.573 1.00 13.34 145 ASP B C 1
ATOM 2053 O O . ASP B 1 123 ? 17.832 -11.513 -49.160 1.00 13.41 145 ASP B O 1
ATOM 2058 N N . ALA B 1 124 ? 17.748 -13.076 -50.774 1.00 13.07 146 ALA B N 1
ATOM 2059 C CA . ALA B 1 124 ? 17.036 -12.194 -51.675 1.00 12.84 146 ALA B CA 1
ATOM 2060 C C . ALA B 1 124 ? 15.687 -11.775 -51.108 1.00 12.37 146 ALA B C 1
ATOM 2061 O O . ALA B 1 124 ? 15.235 -10.648 -51.305 1.00 13.34 146 ALA B O 1
ATOM 2063 N N . GLU B 1 125 ? 15.026 -12.673 -50.377 1.00 12.62 147 GLU B N 1
ATOM 2064 C CA . GLU B 1 125 ? 13.757 -12.360 -49.747 1.00 13.22 147 GLU B CA 1
ATOM 2065 C C . GLU B 1 125 ? 13.916 -11.175 -48.789 1.00 12.31 147 GLU B C 1
ATOM 2066 O O . GLU B 1 125 ? 13.111 -10.253 -48.788 1.00 13.40 147 GLU B O 1
ATOM 2072 N N . GLU B 1 126 ? 14.944 -11.233 -47.955 1.00 12.56 148 GLU B N 1
ATOM 2073 C CA A GLU B 1 126 ? 15.158 -10.191 -46.975 0.50 12.21 148 GLU B CA 1
ATOM 2074 C CA B GLU B 1 126 ? 15.202 -10.184 -46.974 0.50 12.26 148 GLU B CA 1
ATOM 2075 C C . GLU B 1 126 ? 15.521 -8.860 -47.649 1.00 12.22 148 GLU B C 1
ATOM 2076 O O . GLU B 1 126 ? 15.026 -7.811 -47.236 1.00 12.83 148 GLU B O 1
ATOM 2104 N N . GLY B 1 128 ? 14.525 -7.969 -50.644 1.00 12.39 150 GLY B N 1
ATOM 2105 C CA . GLY B 1 128 ? 13.272 -7.524 -51.225 1.00 13.35 150 GLY B CA 1
ATOM 2106 C C . GLY B 1 128 ? 12.348 -6.892 -50.203 1.00 12.04 150 GLY B C 1
ATOM 2107 O O . GLY B 1 128 ? 11.667 -5.906 -50.500 1.00 12.76 150 GLY B O 1
ATOM 2108 N N . GLU B 1 129 ? 12.309 -7.446 -48.997 1.00 12.66 151 GLU B N 1
ATOM 2109 C CA . GLU B 1 129 ? 11.541 -6.843 -47.906 1.00 13.37 151 GLU B CA 1
ATOM 2110 C C . GLU B 1 129 ? 12.036 -5.442 -47.549 1.00 11.77 151 GLU B C 1
ATOM 2111 O O . GLU B 1 129 ? 11.215 -4.551 -47.294 1.00 12.38 151 GLU B O 1
ATOM 2117 N N . ILE B 1 130 ? 13.346 -5.256 -47.499 1.00 11.14 152 ILE B N 1
ATOM 2118 C CA . ILE B 1 130 ? 13.911 -3.948 -47.219 1.00 11.33 152 ILE B CA 1
ATOM 2119 C C . ILE B 1 130 ? 13.421 -2.927 -48.251 1.00 10.83 152 ILE B C 1
ATOM 2120 O O . ILE B 1 130 ? 12.922 -1.850 -47.916 1.00 11.31 152 ILE B O 1
ATOM 2125 N N . PHE B 1 131 ? 13.531 -3.278 -49.545 1.00 10.14 153 PHE B N 1
ATOM 2126 C CA . PHE B 1 131 ? 13.039 -2.426 -50.612 1.00 10.10 153 PHE B CA 1
ATOM 2127 C C . PHE B 1 131 ? 11.559 -2.118 -50.443 1.00 10.21 153 PHE B C 1
ATOM 2128 O O . PHE B 1 131 ? 11.129 -0.953 -50.517 1.00 10.93 153 PHE B O 1
ATOM 2136 N N . ALA B 1 132 ? 10.761 -3.156 -50.254 1.00 10.68 154 ALA B N 1
ATOM 2137 C CA . ALA B 1 132 ? 9.311 -2.978 -50.215 1.00 11.39 154 ALA B CA 1
ATOM 2138 C C . ALA B 1 132 ? 8.888 -2.113 -49.015 1.00 11.05 154 ALA B C 1
ATOM 2139 O O . ALA B 1 132 ? 8.010 -1.248 -49.116 1.00 12.67 154 ALA B O 1
ATOM 2141 N N . MET B 1 133 ? 9.538 -2.304 -47.871 1.00 10.54 155 MET B N 1
ATOM 2142 C CA . MET B 1 133 ? 9.131 -1.617 -46.667 1.00 11.74 155 MET B CA 1
ATOM 2143 C C . MET B 1 133 ? 9.523 -0.153 -46.661 1.00 11.27 155 MET B C 1
ATOM 2144 O O . MET B 1 133 ? 8.793 0.656 -46.094 1.00 11.92 155 MET B O 1
ATOM 2149 N N . LEU B 1 134 ? 10.642 0.202 -47.291 1.00 9.75 156 LEU B N 1
ATOM 2150 C CA . LEU B 1 134 ? 11.094 1.588 -47.303 1.00 10.21 156 LEU B CA 1
ATOM 2151 C C . LEU B 1 134 ? 10.524 2.364 -48.507 1.00 10.74 156 LEU B C 1
ATOM 2152 O O . LEU B 1 134 ? 10.663 3.582 -48.594 1.00 11.38 156 LEU B O 1
ATOM 2157 N N . ARG B 1 135 ? 9.887 1.661 -49.445 1.00 11.36 157 ARG B N 1
ATOM 2158 C CA . ARG B 1 135 ? 9.410 2.303 -50.664 1.00 11.85 157 ARG B CA 1
ATOM 2159 C C . ARG B 1 135 ? 8.423 3.469 -50.386 1.00 11.60 157 ARG B C 1
ATOM 2160 O O . ARG B 1 135 ? 8.537 4.527 -51.000 1.00 11.84 157 ARG B O 1
ATOM 2168 N N . PRO B 1 136 ? 7.445 3.312 -49.452 1.00 12.10 158 PRO B N 1
ATOM 2169 C CA . PRO B 1 136 ? 6.479 4.412 -49.281 1.00 12.66 158 PRO B CA 1
ATOM 2170 C C . PRO B 1 136 ? 7.129 5.705 -48.786 1.00 13.03 158 PRO B C 1
ATOM 2171 O O . PRO B 1 136 ? 6.741 6.795 -49.196 1.00 14.21 158 PRO B O 1
ATOM 2175 N N . LEU B 1 137 ? 8.148 5.576 -47.959 1.00 13.05 159 LEU B N 1
ATOM 2176 C CA . LEU B 1 137 ? 8.871 6.746 -47.478 1.00 13.09 159 LEU B CA 1
ATOM 2177 C C . LEU B 1 137 ? 9.545 7.466 -48.656 1.00 12.56 159 LEU B C 1
ATOM 2178 O O . LEU B 1 137 ? 9.543 8.692 -48.767 1.00 14.02 159 LEU B O 1
ATOM 2183 N N . ARG B 1 138 ? 10.135 6.685 -49.560 1.00 11.79 160 ARG B N 1
ATOM 2184 C CA . ARG B 1 138 ? 10.767 7.220 -50.754 1.00 11.58 160 ARG B CA 1
ATOM 2185 C C . ARG B 1 138 ? 9.769 7.838 -51.755 1.00 11.32 160 ARG B C 1
ATOM 2186 O O . ARG B 1 138 ? 10.052 8.855 -52.389 1.00 12.31 160 ARG B O 1
ATOM 2194 N N . VAL B 1 139 ? 8.609 7.215 -51.901 1.00 11.68 161 VAL B N 1
ATOM 2195 C CA . VAL B 1 139 ? 7.553 7.779 -52.746 1.00 11.82 161 VAL B CA 1
ATOM 2196 C C . VAL B 1 139 ? 7.190 9.179 -52.285 1.00 12.50 161 VAL B C 1
ATOM 2197 O O . VAL B 1 139 ? 7.117 10.111 -53.077 1.00 12.51 161 VAL B O 1
ATOM 2201 N N . ALA B 1 140 ? 7.005 9.342 -50.985 1.00 12.70 162 ALA B N 1
ATOM 2202 C CA . ALA B 1 140 ? 6.685 10.653 -50.437 1.00 12.21 162 ALA B CA 1
ATOM 2203 C C . ALA B 1 140 ? 7.782 11.715 -50.653 1.00 12.47 162 ALA B C 1
ATOM 2204 O O . ALA B 1 140 ? 7.490 12.904 -50.777 1.00 15.07 162 ALA B O 1
ATOM 2206 N N . ALA B 1 141 ? 9.029 11.265 -50.744 1.00 12.53 163 ALA B N 1
ATOM 2207 C CA . ALA B 1 141 ? 10.143 12.145 -51.009 1.00 13.28 163 ALA B CA 1
ATOM 2208 C C . ALA B 1 141 ? 10.314 12.486 -52.486 1.00 13.82 163 ALA B C 1
ATOM 2209 O O . ALA B 1 141 ? 11.193 13.269 -52.822 1.00 16.27 163 ALA B O 1
ATOM 2211 N N . GLY B 1 142 ? 9.533 11.859 -53.366 1.00 13.38 164 GLY B N 1
ATOM 2212 C CA . GLY B 1 142 ? 9.614 12.134 -54.787 1.00 13.88 164 GLY B CA 1
ATOM 2213 C C . GLY B 1 142 ? 10.507 11.181 -55.569 1.00 13.85 164 GLY B C 1
ATOM 2214 O O . GLY B 1 142 ? 10.747 11.415 -56.749 1.00 15.48 164 GLY B O 1
ATOM 2215 N N . ASP B 1 143 ? 11.000 10.108 -54.952 1.00 13.79 165 ASP B N 1
ATOM 2216 C CA . ASP B 1 143 ? 12.005 9.265 -55.606 1.00 13.55 165 ASP B CA 1
ATOM 2217 C C . ASP B 1 143 ? 11.460 8.533 -56.834 1.00 15.29 165 ASP B C 1
ATOM 2218 O O . ASP B 1 143 ? 12.230 8.088 -57.678 1.00 18.08 165 ASP B O 1
ATOM 2223 N N . PHE B 1 144 ? 10.137 8.394 -56.908 1.00 15.01 166 PHE B N 1
ATOM 2224 C CA . PHE B 1 144 ? 9.480 7.613 -57.952 1.00 14.96 166 PHE B CA 1
ATOM 2225 C C . PHE B 1 144 ? 8.607 8.464 -58.867 1.00 18.20 166 PHE B C 1
ATOM 2226 O O . PHE B 1 144 ? 7.719 7.938 -59.552 1.00 20.28 166 PHE B O 1
ATOM 2234 N N . ASP B 1 145 ? 8.880 9.766 -58.920 1.00 16.79 167 ASP B N 1
ATOM 2235 C CA . ASP B 1 145 ? 8.167 10.636 -59.870 1.00 18.05 167 ASP B CA 1
ATOM 2236 C C . ASP B 1 145 ? 9.150 11.512 -60.616 1.00 18.26 167 ASP B C 1
ATOM 2237 O O . ASP B 1 145 ? 10.200 11.879 -60.107 1.00 20.95 167 ASP B O 1
ATOM 2242 N N . GLU B 1 146 ? 8.835 11.785 -61.878 1.00 18.22 168 GLU B N 1
ATOM 2243 C CA . GLU B 1 146 ? 9.670 12.675 -62.697 1.00 20.61 168 GLU B CA 1
ATOM 2244 C C . GLU B 1 146 ? 9.570 14.131 -62.232 1.00 27.09 168 GLU B C 1
ATOM 2245 O O . GLU B 1 146 ? 8.509 14.560 -61.787 1.00 31.93 168 GLU B O 1
#

Organism: Streptomyces coelicolor (strain ATCC BAA-471 / A3(2) / M145) (NCBI:txid100226)